Protein AF-X0YAE3-F1 (afdb_monomer)

Organism: NCBI:txid412755

Solvent-accessible surface area (backbone atoms only — not comparable to full-atom values): 11358 Å² total; per-residue (Å²): 112,99,56,49,50,100,84,68,51,76,65,77,86,39,75,68,47,53,52,53,50,50,53,49,52,48,54,51,47,37,61,76,70,65,33,82,71,69,45,52,59,54,51,51,56,47,54,54,51,52,54,47,32,75,74,54,49,74,66,96,46,90,68,43,42,71,32,30,38,53,60,41,24,60,75,70,74,44,61,56,67,59,32,54,48,42,36,45,73,72,68,45,68,73,95,52,66,68,45,23,39,41,58,38,10,60,73,60,75,46,46,42,48,59,55,49,63,52,34,56,66,61,66,76,65,90,57,96,63,77,75,88,64,76,81,77,66,82,68,48,37,77,32,27,42,39,56,52,19,54,76,69,73,42,57,50,72,55,48,40,54,47,38,46,73,75,73,38,89,65,54,58,80,40,34,31,33,62,56,13,59,78,65,80,46,48,38,65,58,56,51,55,56,68,74,112

Radius of gyration: 25.83 Å; Cα contacts (8 Å, |Δi|>4): 179; chains: 1; bounding box: 61×49×66 Å

pLDDT: mean 73.49, std 13.47, range [31.64, 92.62]

Sequence (196 aa):
SYLKNAARKVRVFTPDFNVALLVTLLFAGLTLFELPPIFWVLDASESIKDRAAHTYGEPPYGHAEESPLDVFTKRMGLDLEASLEVLREAGLAVEGRRETLRAIANRNRLTPQQVYETMEPGLRGDSSEEPIGSPVPTKLGRKTLAEVSALLGLKTGRAVAILRRHGISADPDDRLKDLAENNSKTPVELYELLQD

Foldseek 3Di:
DVQQDPVRDGDCDDPVNVVVVVVVVVVVVCVVVVHPPVVVVVVVVVVVVVVCCVVQNDQLDPPQQAFFQLVNCVVVVHDQVLLVVLCVVVVFDDPDRRDGLNNSQVRRVHHSVVSVVSSVVSVPPDDPDDPPDDSQDPPQQADFCLRLCVVVVHDSVLLCVLCVVVVQHHDRGDGLNVSQVVVVHHSSVSSVSSVD

Secondary structure (DSSP, 8-state):
-TTB-TT--B-S--HHHHHHHHHHHHHHHHHHTT-TTHHHHHHHHHHHHHHHHHHH---SSTTGGGSBHHHHHHHHT--HHHHHHHHHHTT-----TTSBHHHHHHHHT--HHHHHHHHGGGGGSS-----SSPPPPTTGGGSBHHHHHHHTT--HHHHHHHHHHTT----TT-BHHHHHHHTT--HHHHHHHTT-

Mean predicted aligned error: 17.05 Å

Structure (mmCIF, N/CA/C/O backbone):
data_AF-X0YAE3-F1
#
_entry.id   AF-X0YAE3-F1
#
loop_
_atom_site.group_PDB
_atom_site.id
_atom_site.type_symbol
_atom_site.label_atom_id
_atom_site.label_alt_id
_atom_site.label_comp_id
_atom_site.label_asym_id
_atom_site.label_entity_id
_atom_site.label_seq_id
_atom_site.pdbx_PDB_ins_code
_atom_site.Cartn_x
_atom_site.Cartn_y
_atom_site.Cartn_z
_atom_site.occupancy
_atom_site.B_iso_or_equiv
_atom_site.auth_seq_id
_atom_site.auth_comp_id
_atom_site.auth_asym_id
_atom_site.auth_atom_id
_atom_site.pdbx_PDB_model_num
ATOM 1 N N . SER A 1 1 ? 37.924 -13.763 -27.948 1.00 47.81 1 SER A N 1
ATOM 2 C CA . SER A 1 1 ? 37.534 -12.390 -27.561 1.00 47.81 1 SER A CA 1
ATOM 3 C C . SER A 1 1 ? 36.458 -11.939 -28.528 1.00 47.81 1 SER A C 1
ATOM 5 O O . SER A 1 1 ? 36.758 -11.777 -29.702 1.00 47.81 1 SER A O 1
ATOM 7 N N . TYR A 1 2 ? 35.214 -11.836 -28.054 1.00 53.84 2 TYR A N 1
ATOM 8 C CA . TYR A 1 2 ? 33.991 -11.695 -28.867 1.00 53.84 2 TYR A CA 1
ATOM 9 C C . TYR A 1 2 ? 33.932 -10.397 -29.710 1.00 53.84 2 TYR A C 1
ATOM 11 O O . TYR A 1 2 ? 33.110 -10.276 -30.603 1.00 53.84 2 TYR A O 1
ATOM 19 N N . LEU A 1 3 ? 34.843 -9.443 -29.464 1.00 62.53 3 LEU A N 1
ATOM 20 C CA . LEU A 1 3 ? 34.902 -8.132 -30.130 1.00 62.53 3 LEU A CA 1
ATOM 21 C C . LEU A 1 3 ? 36.116 -7.941 -31.058 1.00 62.53 3 LEU A C 1
ATOM 23 O O . LEU A 1 3 ? 36.329 -6.845 -31.579 1.00 62.53 3 LEU A O 1
ATOM 27 N N . LYS A 1 4 ? 36.960 -8.966 -31.238 1.00 50.88 4 LYS A N 1
ATOM 28 C CA . LYS A 1 4 ? 38.193 -8.856 -32.035 1.00 50.88 4 LYS A CA 1
ATOM 29 C C . LYS A 1 4 ? 38.124 -9.751 -33.264 1.00 50.88 4 LYS A C 1
ATOM 31 O O . LYS A 1 4 ? 38.138 -10.971 -33.146 1.00 50.88 4 LYS A O 1
ATOM 36 N N . ASN A 1 5 ? 38.153 -9.131 -34.442 1.00 62.34 5 ASN A N 1
ATOM 37 C CA . ASN A 1 5 ? 38.419 -9.839 -35.695 1.00 62.34 5 ASN A CA 1
ATOM 38 C C . ASN A 1 5 ? 39.867 -10.357 -35.737 1.00 62.34 5 ASN A C 1
ATOM 40 O O . ASN A 1 5 ? 40.719 -9.895 -34.975 1.00 62.34 5 ASN A O 1
ATOM 44 N N . ALA A 1 6 ? 40.169 -11.255 -36.683 1.00 58.72 6 ALA A N 1
ATOM 45 C CA . ALA A 1 6 ? 41.503 -11.842 -36.888 1.00 58.72 6 ALA A CA 1
ATOM 46 C C . ALA A 1 6 ? 42.642 -10.798 -37.009 1.00 58.72 6 ALA A C 1
ATOM 48 O O . ALA A 1 6 ? 43.783 -11.081 -36.665 1.00 58.72 6 ALA A O 1
ATOM 49 N N . ALA A 1 7 ? 42.319 -9.558 -37.398 1.00 61.94 7 ALA A N 1
ATOM 50 C CA . ALA A 1 7 ? 43.237 -8.416 -37.468 1.00 61.94 7 ALA A CA 1
ATOM 51 C C . ALA A 1 7 ? 43.312 -7.547 -36.183 1.00 61.94 7 ALA A C 1
ATOM 53 O O . ALA A 1 7 ? 43.818 -6.429 -36.232 1.00 61.94 7 ALA A O 1
ATOM 54 N N . ARG A 1 8 ? 42.773 -8.003 -35.038 1.00 57.25 8 ARG A N 1
ATOM 55 C CA . ARG A 1 8 ? 42.756 -7.313 -33.721 1.00 57.25 8 ARG A CA 1
ATOM 56 C C . ARG A 1 8 ? 42.126 -5.906 -33.679 1.00 57.25 8 ARG A C 1
ATOM 58 O O . ARG A 1 8 ? 42.276 -5.214 -32.675 1.00 57.25 8 ARG A O 1
ATOM 65 N N . LYS A 1 9 ? 41.370 -5.495 -34.701 1.00 59.84 9 LYS A N 1
ATOM 66 C CA . LYS A 1 9 ? 40.595 -4.241 -34.693 1.00 59.84 9 LYS A CA 1
ATOM 67 C C . LYS A 1 9 ? 39.240 -4.446 -34.007 1.00 59.84 9 LYS A C 1
ATOM 69 O O . LYS A 1 9 ? 38.554 -5.428 -34.296 1.00 59.84 9 LYS A O 1
ATOM 74 N N . VAL A 1 10 ? 38.872 -3.524 -33.117 1.00 58.16 10 VAL A N 1
ATOM 75 C CA . VAL A 1 10 ? 37.549 -3.478 -32.473 1.00 58.16 10 VAL A CA 1
ATOM 76 C C . VAL A 1 10 ? 36.551 -2.961 -33.504 1.00 58.16 10 VAL A C 1
ATOM 78 O O . VAL A 1 10 ? 36.698 -1.848 -34.005 1.00 58.16 10 VAL A O 1
ATOM 81 N 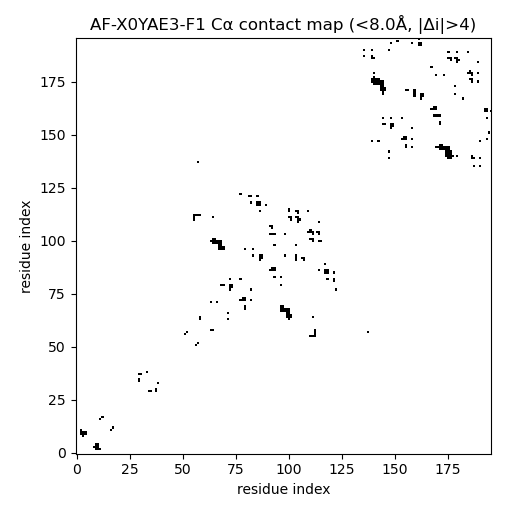N . ARG A 1 11 ? 35.564 -3.779 -33.871 1.00 59.56 11 ARG A N 1
ATOM 82 C CA . ARG A 1 11 ? 34.504 -3.386 -34.804 1.00 59.56 11 ARG A CA 1
ATOM 83 C C . ARG A 1 11 ? 33.285 -3.016 -33.964 1.00 59.56 11 ARG A C 1
ATOM 85 O O . ARG A 1 11 ? 32.585 -3.899 -33.494 1.00 59.56 11 ARG A O 1
ATOM 92 N N . VAL A 1 12 ? 33.101 -1.722 -33.707 1.00 61.09 12 VAL A N 1
ATOM 93 C CA . VAL A 1 12 ? 32.013 -1.226 -32.843 1.00 61.09 12 VAL A CA 1
ATOM 94 C C . VAL A 1 12 ? 30.663 -1.317 -33.560 1.00 61.09 12 VAL A C 1
ATOM 96 O O . VAL A 1 12 ? 29.683 -1.722 -32.963 1.00 61.09 12 VAL A O 1
ATOM 99 N N . PHE A 1 13 ? 30.624 -1.048 -34.867 1.00 65.75 13 PHE A N 1
ATOM 100 C CA . PHE A 1 13 ? 29.404 -1.120 -35.677 1.00 65.75 13 PHE A CA 1
ATOM 101 C C . PHE A 1 13 ? 29.313 -2.453 -36.430 1.00 65.75 13 PHE A C 1
ATOM 103 O O . PHE A 1 13 ? 29.549 -2.520 -37.639 1.00 65.75 13 PHE A O 1
ATOM 110 N N . THR A 1 14 ? 29.039 -3.541 -35.713 1.00 80.06 14 THR A N 1
ATOM 111 C CA . THR A 1 14 ? 28.587 -4.797 -36.332 1.00 80.06 14 THR A CA 1
ATOM 112 C C . THR A 1 14 ? 27.064 -4.779 -36.508 1.00 80.06 14 THR A C 1
ATOM 114 O O . THR A 1 14 ? 26.379 -4.062 -35.775 1.00 80.06 14 THR A O 1
ATOM 117 N N . PRO A 1 15 ? 26.503 -5.556 -37.455 1.00 80.56 15 PRO A N 1
ATOM 118 C CA . PRO A 1 15 ? 25.052 -5.709 -37.582 1.00 80.56 15 PRO A CA 1
ATOM 119 C C . PRO A 1 15 ? 24.400 -6.101 -36.249 1.00 80.56 15 PRO A C 1
ATOM 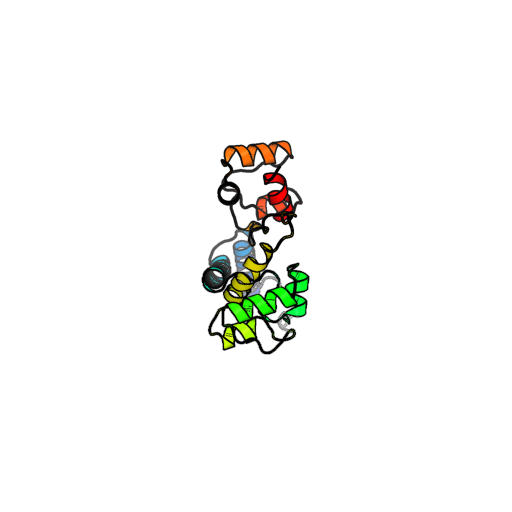121 O O . PRO A 1 15 ? 23.413 -5.492 -35.851 1.00 80.56 15 PRO A O 1
ATOM 124 N N . ASP A 1 16 ? 25.030 -7.017 -35.511 1.00 85.06 16 ASP A N 1
ATOM 125 C CA . ASP A 1 16 ? 24.560 -7.471 -34.198 1.00 85.06 16 ASP A CA 1
ATOM 126 C C . ASP A 1 16 ? 24.554 -6.347 -33.150 1.00 85.06 16 ASP A C 1
ATOM 128 O O . ASP A 1 16 ? 23.604 -6.230 -32.379 1.00 85.06 16 ASP A O 1
ATOM 132 N N . PHE A 1 17 ? 25.579 -5.483 -33.138 1.00 85.69 17 PHE A N 1
ATOM 133 C CA . PHE A 1 17 ? 25.628 -4.323 -32.242 1.00 85.69 17 PHE A CA 1
ATOM 134 C C . PHE A 1 17 ? 24.514 -3.326 -32.557 1.00 85.69 17 PHE A C 1
ATOM 136 O O . PHE A 1 17 ? 23.851 -2.843 -31.645 1.00 85.69 17 PHE A O 1
ATOM 143 N N . ASN A 1 18 ? 24.275 -3.047 -33.840 1.00 86.62 18 ASN A N 1
ATOM 144 C CA . ASN A 1 18 ? 23.210 -2.136 -34.249 1.00 86.62 18 ASN A CA 1
ATOM 145 C C . ASN A 1 18 ? 21.830 -2.686 -33.873 1.00 86.62 18 ASN A C 1
ATOM 147 O O . ASN A 1 18 ? 21.002 -1.927 -33.381 1.00 86.62 18 ASN A O 1
ATOM 151 N N . VAL A 1 19 ? 21.594 -3.991 -34.044 1.00 90.62 19 VAL A N 1
ATOM 152 C CA . VAL A 1 19 ? 20.344 -4.637 -33.612 1.00 90.62 19 VAL A CA 1
ATOM 153 C C . VAL A 1 19 ? 20.189 -4.549 -32.095 1.00 90.62 19 VAL A C 1
ATOM 155 O O . VAL A 1 19 ? 19.142 -4.117 -31.620 1.00 90.62 19 VAL A O 1
ATOM 158 N N . ALA A 1 20 ? 21.229 -4.885 -31.327 1.00 88.88 20 ALA A N 1
ATOM 159 C CA . ALA A 1 20 ? 21.191 -4.792 -29.868 1.00 88.88 20 ALA A CA 1
ATOM 160 C C . ALA A 1 20 ? 20.940 -3.351 -29.383 1.00 88.88 20 ALA A C 1
ATOM 162 O O . ALA A 1 20 ? 20.127 -3.130 -28.485 1.00 88.88 20 ALA A O 1
ATOM 163 N N . LEU A 1 21 ? 21.589 -2.362 -30.004 1.00 89.50 21 LEU A N 1
ATOM 164 C CA . LEU A 1 21 ? 21.401 -0.943 -29.705 1.00 89.50 21 LEU A CA 1
ATOM 165 C C . LEU A 1 21 ? 19.967 -0.488 -30.003 1.00 89.50 21 LEU A C 1
ATOM 167 O O . LEU A 1 21 ? 19.361 0.191 -29.181 1.00 89.50 21 LEU A O 1
ATOM 171 N N . LEU A 1 22 ? 19.407 -0.892 -31.145 1.00 92.62 22 LEU A N 1
ATOM 172 C CA . LEU A 1 22 ? 18.049 -0.529 -31.550 1.00 92.62 22 LEU A CA 1
ATOM 173 C C . LEU A 1 22 ? 17.008 -1.148 -30.610 1.00 92.62 22 LEU A C 1
ATOM 175 O O . LEU A 1 22 ? 16.106 -0.451 -30.158 1.00 92.62 22 LEU A O 1
ATOM 179 N N . VAL A 1 23 ? 17.179 -2.419 -30.235 1.00 92.62 23 VAL A N 1
ATOM 180 C CA . VAL A 1 23 ? 16.337 -3.077 -29.223 1.00 92.62 23 VAL A CA 1
ATOM 181 C C . VAL A 1 23 ? 16.440 -2.349 -27.881 1.00 92.62 23 VAL A C 1
ATOM 183 O O . VAL A 1 23 ? 15.425 -2.074 -27.252 1.00 92.62 23 VAL A O 1
ATOM 186 N N . THR A 1 24 ? 17.646 -1.968 -27.462 1.00 91.19 24 THR A N 1
ATOM 187 C CA . THR A 1 24 ? 17.854 -1.260 -26.189 1.00 91.19 24 THR A CA 1
ATOM 188 C C . THR A 1 24 ? 17.148 0.096 -26.185 1.00 91.19 24 THR A C 1
ATOM 190 O O . THR A 1 24 ? 16.433 0.415 -25.238 1.00 91.19 24 THR A O 1
ATOM 193 N N . LEU A 1 25 ? 17.295 0.875 -27.259 1.00 92.50 25 LEU A N 1
ATOM 194 C CA . LEU A 1 25 ? 16.621 2.164 -27.418 1.00 92.50 25 LEU A CA 1
ATOM 195 C C . LEU A 1 25 ? 15.101 2.016 -27.517 1.00 92.50 25 LEU A C 1
ATOM 197 O O . LEU A 1 25 ? 14.381 2.849 -26.974 1.00 92.50 25 LEU A O 1
ATOM 201 N N . LEU A 1 26 ? 14.611 0.951 -28.155 1.00 90.81 26 LEU A N 1
ATOM 202 C CA . LEU A 1 26 ? 13.187 0.645 -28.221 1.00 90.81 26 LEU A CA 1
ATOM 203 C C . LEU A 1 26 ? 12.613 0.404 -26.820 1.00 90.81 26 LEU A C 1
ATOM 205 O O . LEU A 1 26 ? 11.647 1.058 -26.448 1.00 90.81 26 LEU A O 1
ATOM 209 N N . PHE A 1 27 ? 13.216 -0.481 -26.022 1.00 88.12 27 PHE A N 1
ATOM 210 C CA . PHE A 1 27 ? 12.757 -0.743 -24.652 1.00 88.12 27 PHE A CA 1
ATOM 211 C C . PHE A 1 27 ? 12.905 0.481 -23.743 1.00 88.12 27 PHE A C 1
ATOM 213 O O . PHE A 1 27 ? 12.003 0.759 -22.953 1.00 88.12 27 PHE A O 1
ATOM 220 N N . ALA A 1 28 ? 13.996 1.240 -23.876 1.00 86.56 28 ALA A N 1
ATOM 221 C CA . ALA A 1 28 ? 14.180 2.488 -23.141 1.00 86.56 28 ALA A CA 1
ATOM 222 C C . ALA A 1 28 ? 13.086 3.509 -23.491 1.00 86.56 28 ALA A C 1
ATOM 224 O O . ALA A 1 28 ? 12.491 4.098 -22.593 1.00 86.56 28 ALA A O 1
ATOM 225 N N . GLY A 1 29 ? 12.764 3.663 -24.779 1.00 87.00 29 GLY A N 1
ATOM 226 C CA . GLY A 1 29 ? 11.688 4.535 -25.244 1.00 87.00 29 GLY A CA 1
ATOM 227 C C . GLY A 1 29 ? 10.312 4.075 -24.762 1.00 87.00 29 GLY A C 1
ATOM 228 O O . GLY A 1 29 ? 9.579 4.866 -24.182 1.00 87.00 29 GLY A O 1
ATOM 229 N N . LEU A 1 30 ? 9.977 2.792 -24.929 1.00 84.38 30 LEU A N 1
ATOM 230 C CA . LEU A 1 30 ? 8.711 2.220 -24.451 1.00 84.38 30 LEU A CA 1
ATOM 231 C C . LEU A 1 30 ? 8.526 2.405 -22.938 1.00 84.38 30 LEU A C 1
ATOM 233 O O . LEU A 1 30 ? 7.410 2.644 -22.488 1.00 84.38 30 LEU A O 1
ATOM 237 N N . THR A 1 31 ? 9.615 2.323 -22.167 1.00 84.12 31 THR A N 1
ATOM 238 C CA . THR A 1 31 ? 9.595 2.558 -20.715 1.00 84.12 31 THR A CA 1
ATOM 239 C C . THR A 1 31 ? 9.379 4.035 -20.392 1.00 84.12 31 THR A C 1
ATOM 241 O O . THR A 1 31 ? 8.579 4.350 -19.521 1.00 84.12 31 THR A O 1
ATOM 244 N N . LEU A 1 32 ? 10.074 4.937 -21.094 1.00 83.81 32 LEU A N 1
ATOM 245 C CA . LEU A 1 32 ? 10.010 6.380 -20.843 1.00 83.81 32 LEU A CA 1
ATOM 246 C C . LEU A 1 32 ? 8.653 6.991 -21.225 1.00 83.81 32 LEU A C 1
ATOM 248 O O . LEU A 1 32 ? 8.196 7.912 -20.562 1.00 83.81 32 LEU A O 1
ATOM 252 N N . PHE A 1 33 ? 8.026 6.495 -22.295 1.00 83.12 33 PHE A N 1
ATOM 253 C CA . PHE A 1 33 ? 6.747 7.005 -22.816 1.00 83.12 33 PHE A CA 1
ATOM 254 C C . PHE A 1 33 ? 5.519 6.257 -22.306 1.00 83.12 33 PHE A C 1
ATOM 256 O O . PHE A 1 33 ? 4.418 6.431 -22.818 1.00 83.12 33 PHE A O 1
ATOM 263 N N . GLU A 1 34 ? 5.719 5.392 -21.329 1.00 77.31 34 GLU A N 1
ATOM 264 C CA . GLU A 1 34 ? 4.662 4.616 -20.716 1.00 77.31 34 GLU A CA 1
ATOM 265 C C . GLU A 1 34 ? 3.820 3.734 -21.659 1.00 77.31 34 GLU A C 1
ATOM 267 O O . GLU A 1 34 ? 2.622 3.522 -21.471 1.00 77.31 34 GLU A O 1
ATOM 272 N N . LEU A 1 35 ? 4.443 3.197 -22.714 1.00 76.31 35 LEU A N 1
ATOM 273 C CA . LEU A 1 35 ? 3.728 2.505 -23.787 1.00 76.31 35 LEU A CA 1
ATOM 274 C C . LEU A 1 35 ? 3.563 0.995 -23.510 1.00 76.31 35 LEU A C 1
ATOM 276 O O . LEU A 1 35 ? 4.459 0.340 -22.959 1.00 76.31 35 LEU A O 1
ATOM 280 N N . PRO A 1 36 ? 2.442 0.380 -23.937 1.00 73.94 36 PRO A N 1
ATOM 281 C CA . PRO A 1 36 ? 2.295 -1.074 -23.906 1.00 73.94 36 PRO A CA 1
ATOM 282 C C . PRO A 1 36 ? 3.361 -1.740 -24.799 1.00 73.94 36 PRO A C 1
ATOM 284 O O . PRO A 1 36 ? 3.696 -1.197 -25.854 1.00 73.94 36 PRO A O 1
ATOM 287 N N . PRO A 1 37 ? 3.922 -2.907 -24.415 1.00 66.00 37 PRO A N 1
ATOM 288 C CA . PRO A 1 37 ? 3.435 -3.857 -23.405 1.00 66.00 37 PRO A CA 1
ATOM 289 C C . PRO A 1 37 ? 4.018 -3.697 -21.985 1.00 66.00 37 PRO A C 1
ATOM 291 O O . PRO A 1 37 ? 3.625 -4.454 -21.099 1.00 66.00 37 PRO A O 1
ATOM 294 N N . ILE A 1 38 ? 4.944 -2.759 -21.738 1.00 75.50 38 ILE A N 1
ATOM 295 C CA . ILE A 1 38 ? 5.643 -2.646 -20.436 1.00 75.50 38 ILE A CA 1
ATOM 296 C C . ILE A 1 38 ? 4.656 -2.323 -19.303 1.00 75.50 38 ILE A C 1
ATOM 298 O O . ILE A 1 38 ? 4.717 -2.918 -18.227 1.00 75.50 38 ILE A O 1
ATOM 302 N N . PHE A 1 39 ? 3.685 -1.454 -19.581 1.00 71.38 39 PHE A N 1
ATOM 303 C CA . PHE A 1 39 ? 2.704 -0.992 -18.597 1.00 71.38 39 PHE A CA 1
ATOM 304 C C . PHE A 1 39 ? 1.631 -2.029 -18.282 1.00 71.38 39 PHE A C 1
ATOM 306 O O . PHE A 1 39 ? 1.117 -2.049 -17.171 1.00 71.38 39 PHE A O 1
ATOM 313 N N . TRP A 1 40 ? 1.356 -2.966 -19.193 1.00 81.50 40 TRP A N 1
ATOM 314 C CA . TRP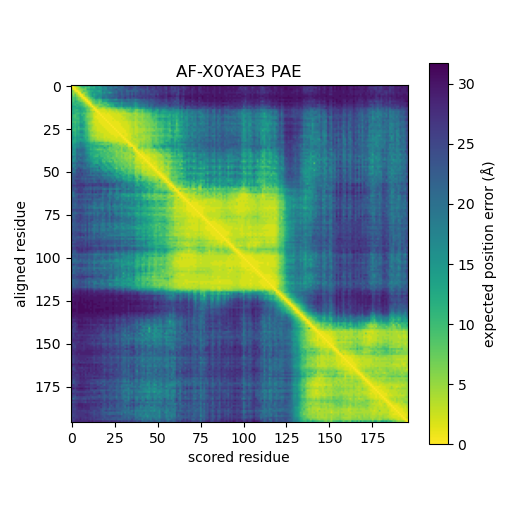 A 1 40 ? 0.364 -4.017 -18.956 1.00 81.50 40 TRP A CA 1
ATOM 315 C C . TRP A 1 40 ? 0.740 -4.943 -17.804 1.00 81.50 40 TRP A C 1
ATOM 317 O O . TRP A 1 40 ? -0.134 -5.369 -17.060 1.00 81.50 40 TRP A O 1
ATOM 327 N N . VAL A 1 41 ? 2.026 -5.256 -17.631 1.00 79.31 41 VAL A N 1
ATOM 328 C CA . VAL A 1 41 ? 2.476 -6.119 -16.526 1.00 79.31 41 VAL A CA 1
ATOM 329 C C . VAL A 1 41 ? 2.332 -5.402 -15.183 1.00 79.31 41 VAL A C 1
ATOM 331 O O . VAL A 1 41 ? 1.939 -6.020 -14.189 1.00 79.31 41 VAL A O 1
ATOM 334 N N . LEU A 1 42 ? 2.629 -4.101 -15.156 1.00 74.75 42 LEU A N 1
ATOM 335 C CA . LEU A 1 42 ? 2.480 -3.264 -13.967 1.00 74.75 42 LEU A CA 1
ATOM 336 C C . LEU A 1 42 ? 1.002 -3.105 -13.595 1.00 74.75 42 LEU A C 1
ATOM 338 O O . LEU A 1 42 ? 0.635 -3.412 -12.463 1.00 74.75 42 LEU A O 1
ATOM 342 N N . ASP A 1 43 ? 0.157 -2.754 -14.564 1.00 76.88 43 ASP A N 1
ATOM 343 C CA . ASP A 1 43 ? -1.286 -2.559 -14.387 1.00 76.88 43 ASP A CA 1
ATOM 344 C C . ASP A 1 43 ? -2.007 -3.873 -14.022 1.00 76.88 43 ASP A C 1
ATOM 346 O O . ASP A 1 43 ? -2.824 -3.936 -13.102 1.00 76.88 43 ASP A O 1
ATOM 350 N N . ALA A 1 44 ? -1.620 -4.997 -14.637 1.00 77.19 44 ALA A N 1
ATOM 351 C CA . ALA A 1 44 ? -2.107 -6.319 -14.241 1.00 77.19 44 ALA A CA 1
ATOM 352 C C . ALA A 1 44 ? -1.711 -6.668 -12.795 1.00 77.19 44 ALA A C 1
ATOM 354 O O . ALA A 1 44 ? -2.539 -7.147 -12.021 1.00 77.19 44 ALA A O 1
ATOM 355 N N . SER A 1 45 ? -0.465 -6.399 -12.398 1.00 73.62 45 SER A N 1
ATOM 356 C CA . SER A 1 45 ? -0.011 -6.637 -11.021 1.00 73.62 45 SER A CA 1
ATOM 357 C C . SER A 1 45 ? -0.744 -5.749 -10.014 1.00 73.62 45 SER A C 1
ATOM 359 O O . SER A 1 45 ? -1.018 -6.172 -8.890 1.00 73.62 45 SER A O 1
ATOM 361 N N . GLU A 1 46 ? -1.051 -4.516 -10.402 1.00 70.12 46 GLU A N 1
ATOM 362 C CA . GLU A 1 46 ? -1.773 -3.547 -9.585 1.00 70.12 46 GLU A CA 1
ATOM 363 C C . GLU A 1 46 ? -3.247 -3.933 -9.427 1.00 70.12 46 GLU A C 1
ATOM 365 O O . GLU A 1 46 ? -3.729 -4.026 -8.299 1.00 70.12 46 GLU A O 1
ATOM 370 N N . SER A 1 47 ? -3.921 -4.308 -10.515 1.00 72.50 47 SER A N 1
ATOM 371 C CA . SER A 1 47 ? -5.317 -4.760 -10.487 1.00 72.50 47 SER A CA 1
ATOM 372 C C . SER A 1 47 ? -5.528 -6.027 -9.647 1.00 72.50 47 SER A C 1
ATOM 374 O O . SER A 1 47 ? -6.545 -6.156 -8.961 1.00 72.50 47 SER A O 1
ATOM 376 N N . ILE A 1 48 ? -4.560 -6.953 -9.628 1.00 73.31 48 ILE A N 1
ATOM 377 C CA . ILE A 1 48 ? -4.592 -8.129 -8.744 1.00 73.31 48 ILE A CA 1
ATOM 378 C C . ILE A 1 48 ? -4.502 -7.699 -7.273 1.00 73.31 48 ILE A C 1
ATOM 380 O O . ILE A 1 48 ? -5.265 -8.191 -6.439 1.00 73.31 48 ILE A O 1
ATOM 384 N N . LYS A 1 49 ? -3.607 -6.757 -6.951 1.00 65.94 49 LYS A N 1
ATOM 385 C CA . LYS A 1 49 ? -3.454 -6.219 -5.588 1.00 65.94 49 LYS A CA 1
ATOM 386 C C . LYS A 1 49 ? -4.697 -5.454 -5.133 1.00 65.94 49 LYS A C 1
ATOM 388 O O . LYS A 1 49 ? -5.085 -5.572 -3.975 1.00 65.94 49 LYS A O 1
ATOM 393 N N . ASP A 1 50 ? -5.343 -4.715 -6.029 1.00 63.06 50 ASP A N 1
ATOM 394 C CA . ASP A 1 50 ? -6.561 -3.965 -5.713 1.00 63.06 50 ASP A CA 1
ATOM 395 C C . ASP A 1 50 ? -7.759 -4.884 -5.461 1.00 63.06 50 ASP A C 1
ATOM 397 O O . ASP A 1 50 ? -8.511 -4.670 -4.512 1.00 63.06 50 ASP A O 1
ATOM 401 N N . ARG A 1 51 ? -7.893 -5.976 -6.223 1.00 63.97 51 ARG A N 1
ATOM 402 C CA . ARG A 1 51 ? -8.916 -7.001 -5.954 1.00 63.97 51 ARG A CA 1
ATOM 403 C C . ARG A 1 51 ? -8.696 -7.718 -4.624 1.00 63.97 51 ARG A C 1
ATOM 405 O O . ARG A 1 51 ? -9.663 -8.002 -3.915 1.00 63.97 51 ARG A O 1
ATOM 412 N N . ALA A 1 52 ? -7.440 -8.001 -4.279 1.00 59.59 52 ALA A N 1
ATOM 413 C CA . ALA A 1 52 ? -7.097 -8.587 -2.988 1.00 59.59 52 ALA A CA 1
ATOM 414 C C . ALA A 1 52 ? -7.438 -7.628 -1.836 1.00 59.59 52 ALA A C 1
ATOM 416 O O . ALA A 1 52 ? -8.091 -8.043 -0.884 1.00 59.59 52 ALA A O 1
ATOM 417 N N . ALA A 1 53 ? -7.102 -6.343 -1.963 1.00 60.16 53 ALA A N 1
ATOM 418 C CA . ALA A 1 53 ? -7.463 -5.316 -0.984 1.00 60.16 53 ALA A CA 1
ATOM 419 C C . ALA A 1 53 ? -8.985 -5.180 -0.798 1.00 60.16 53 ALA A C 1
ATOM 421 O O . ALA A 1 53 ? -9.459 -5.074 0.326 1.00 60.16 53 ALA A O 1
ATOM 422 N N . HIS A 1 54 ? -9.766 -5.259 -1.879 1.00 59.38 54 HIS A N 1
ATOM 423 C CA . HIS A 1 54 ? -11.228 -5.169 -1.800 1.00 59.38 54 HIS A CA 1
ATOM 424 C C . HIS A 1 54 ? -11.880 -6.393 -1.123 1.00 59.38 54 HIS A C 1
ATOM 426 O O . HIS A 1 54 ? -12.997 -6.299 -0.619 1.00 59.38 54 HIS A O 1
ATOM 432 N N . THR A 1 55 ? -11.214 -7.551 -1.131 1.00 56.91 55 THR A N 1
ATOM 433 C CA . THR A 1 55 ? -11.754 -8.803 -0.566 1.00 56.91 55 THR A CA 1
ATOM 434 C C . THR A 1 55 ? -11.253 -9.067 0.855 1.00 56.91 55 THR A C 1
ATOM 436 O O . THR A 1 55 ? -11.986 -9.617 1.672 1.00 56.91 55 THR A O 1
ATOM 439 N N . TYR A 1 56 ? -10.003 -8.703 1.145 1.00 57.94 56 TYR A N 1
ATOM 440 C CA . TYR A 1 56 ? -9.307 -9.055 2.387 1.00 57.94 56 TYR A CA 1
ATOM 441 C C . TYR A 1 56 ? -8.984 -7.851 3.281 1.00 57.94 56 TYR A C 1
ATOM 443 O O . TYR A 1 56 ? -8.471 -8.053 4.384 1.00 57.94 56 TYR A O 1
ATOM 451 N N . GLY A 1 57 ? -9.277 -6.636 2.815 1.00 58.72 57 GLY A N 1
ATOM 452 C CA . GLY A 1 57 ? -8.901 -5.400 3.487 1.00 58.72 57 GLY A CA 1
ATOM 453 C C . GLY A 1 57 ? -7.459 -5.001 3.240 1.00 58.72 57 GLY A C 1
ATOM 454 O O . GLY A 1 57 ? -6.628 -5.794 2.791 1.00 58.72 57 GLY A O 1
ATOM 455 N N . GLU A 1 58 ? -7.153 -3.749 3.560 1.00 60.56 58 GLU A N 1
ATOM 456 C CA . GLU A 1 58 ? -5.779 -3.258 3.597 1.00 60.56 58 GLU A CA 1
ATOM 457 C C . GLU A 1 58 ? -5.282 -3.280 5.045 1.00 60.56 58 GLU A C 1
ATOM 459 O O . GLU A 1 58 ? -5.961 -2.755 5.930 1.00 60.56 58 GLU A O 1
ATOM 464 N N . PRO A 1 59 ? -4.128 -3.908 5.330 1.00 62.31 59 PRO A N 1
ATOM 465 C CA . PRO A 1 59 ? -3.604 -3.933 6.684 1.00 62.31 59 PRO A CA 1
ATOM 466 C C . PRO A 1 59 ? -3.163 -2.515 7.096 1.00 62.31 59 PRO A C 1
ATOM 468 O O . PRO A 1 59 ? -2.572 -1.803 6.280 1.00 62.31 59 PRO A O 1
ATOM 471 N N . PRO A 1 60 ? -3.380 -2.106 8.362 1.00 61.88 60 PRO A N 1
ATOM 472 C CA . PRO A 1 60 ? -3.068 -0.751 8.838 1.00 61.88 60 PRO A CA 1
ATOM 473 C C . PRO A 1 60 ? -1.572 -0.411 8.763 1.00 61.88 60 PRO A C 1
ATOM 475 O O . PRO A 1 60 ? -1.183 0.752 8.707 1.00 61.88 60 PRO A O 1
ATOM 478 N N . TYR A 1 61 ? -0.715 -1.431 8.751 1.00 67.50 61 TYR A N 1
ATOM 479 C CA . TYR A 1 61 ? 0.713 -1.330 8.479 1.00 67.50 61 TYR A CA 1
ATOM 480 C C . TYR A 1 61 ? 1.214 -2.658 7.889 1.00 67.50 61 TYR A C 1
ATOM 482 O O . TYR A 1 61 ? 0.521 -3.674 7.938 1.00 67.50 61 TYR A O 1
ATOM 490 N N . GLY A 1 62 ? 2.420 -2.671 7.314 1.00 70.00 62 GLY A N 1
ATOM 491 C CA . GLY A 1 62 ? 2.969 -3.866 6.661 1.00 70.00 62 GLY A CA 1
ATOM 492 C C . GLY A 1 62 ? 2.943 -5.107 7.562 1.00 70.00 62 GLY A C 1
ATOM 493 O O . GLY A 1 62 ? 3.443 -5.059 8.687 1.00 70.00 62 GLY A O 1
ATOM 494 N N . HIS A 1 63 ? 2.365 -6.202 7.053 1.00 69.31 63 HIS A N 1
ATOM 495 C CA . HIS A 1 63 ? 2.217 -7.487 7.751 1.00 69.31 63 HIS A CA 1
ATOM 496 C C . HIS A 1 63 ? 1.575 -7.370 9.148 1.00 69.31 63 HIS A C 1
ATOM 498 O O . HIS A 1 63 ? 1.946 -8.092 10.079 1.00 69.31 63 HIS A O 1
ATOM 504 N N . ALA A 1 64 ? 0.627 -6.443 9.330 1.00 76.12 64 ALA A N 1
ATOM 505 C CA . ALA A 1 64 ? -0.056 -6.238 10.608 1.00 76.12 64 ALA A CA 1
ATOM 506 C C . ALA A 1 64 ? -0.703 -7.519 11.156 1.00 76.12 64 ALA A C 1
ATOM 508 O O . ALA A 1 64 ? -0.694 -7.748 12.362 1.00 76.12 64 ALA A O 1
ATOM 509 N N . GLU A 1 65 ? -1.176 -8.400 10.281 1.00 74.75 65 GLU A N 1
ATOM 510 C CA . GLU A 1 65 ? -1.772 -9.683 10.634 1.00 74.75 65 GLU A CA 1
ATOM 511 C C . GLU A 1 65 ? -0.783 -10.686 11.253 1.00 74.75 65 GLU A C 1
ATOM 513 O O . GLU A 1 65 ? -1.201 -11.623 11.935 1.00 74.75 65 GLU A O 1
ATOM 518 N N . GLU A 1 66 ? 0.520 -10.503 11.026 1.00 84.12 66 GLU A N 1
ATOM 519 C CA . GLU A 1 66 ? 1.595 -11.312 11.619 1.00 84.12 66 GLU A CA 1
ATOM 520 C C . GLU A 1 66 ? 2.065 -10.765 12.964 1.00 84.12 66 GLU A C 1
ATOM 522 O O . GLU A 1 66 ? 2.799 -11.438 13.689 1.00 84.12 66 GLU A O 1
ATOM 527 N N . SER A 1 67 ? 1.647 -9.549 13.314 1.00 80.56 67 SER A N 1
ATOM 528 C CA . SER A 1 67 ? 1.994 -8.968 14.601 1.00 80.56 67 SER A CA 1
ATOM 529 C C . SER A 1 67 ? 1.218 -9.662 15.725 1.00 80.56 67 SER A C 1
ATOM 531 O O . SER A 1 67 ? 0.023 -9.936 15.570 1.00 80.56 67 SER A O 1
ATOM 533 N N . PRO A 1 68 ? 1.871 -9.929 16.868 1.00 86.31 68 PRO A N 1
ATOM 534 C CA . PRO A 1 68 ? 1.185 -10.305 18.098 1.00 86.31 68 PRO A CA 1
ATOM 535 C C . PRO A 1 68 ? 0.127 -9.267 18.494 1.00 86.31 68 PRO A C 1
ATOM 537 O O . PRO A 1 68 ? 0.325 -8.070 18.264 1.00 86.31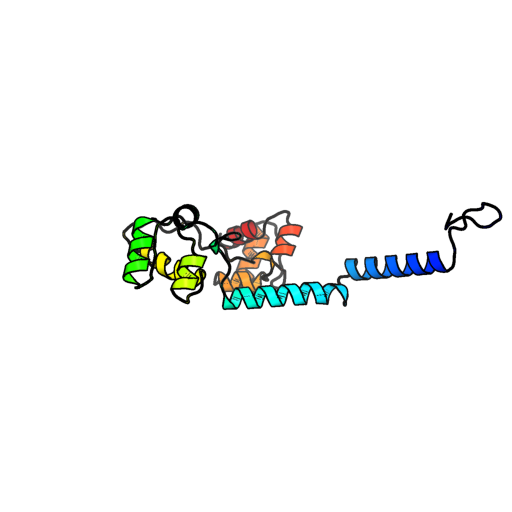 68 PRO A O 1
ATOM 540 N N . LEU A 1 69 ? -0.972 -9.718 19.103 1.00 85.75 69 LEU A N 1
ATOM 541 C CA . LEU A 1 69 ? -2.099 -8.857 19.466 1.00 85.75 69 LEU A CA 1
ATOM 542 C C . LEU A 1 69 ? -1.688 -7.679 20.369 1.00 85.75 69 LEU A C 1
ATOM 544 O O . LEU A 1 69 ? -2.139 -6.567 20.133 1.00 85.75 69 LEU A O 1
ATOM 548 N N . ASP A 1 70 ? -0.783 -7.881 21.332 1.00 82.12 70 ASP A N 1
ATOM 549 C CA . ASP A 1 70 ? -0.237 -6.825 22.204 1.00 82.12 70 ASP A CA 1
ATOM 550 C C . ASP A 1 70 ? 0.518 -5.716 21.448 1.00 82.12 70 ASP A C 1
ATOM 552 O O . ASP A 1 70 ? 0.419 -4.533 21.780 1.00 82.12 70 ASP A O 1
ATOM 556 N N . VAL A 1 71 ? 1.275 -6.082 20.415 1.00 82.56 71 VAL A N 1
ATOM 557 C CA . VAL A 1 71 ? 1.967 -5.126 19.541 1.00 82.56 71 VAL A CA 1
ATOM 558 C C . VAL A 1 71 ? 0.971 -4.424 18.627 1.00 82.56 71 VAL A C 1
ATOM 560 O O . VAL A 1 71 ? 1.093 -3.219 18.401 1.00 82.56 71 VAL A O 1
ATOM 563 N N . PHE A 1 72 ? -0.001 -5.172 18.108 1.00 84.69 72 PHE A N 1
ATOM 564 C CA . PHE A 1 72 ? -1.034 -4.653 17.226 1.00 84.69 72 PHE A CA 1
ATOM 565 C C . PHE A 1 72 ? -1.891 -3.603 17.939 1.00 84.69 72 PHE A C 1
ATOM 567 O O . PHE A 1 72 ? -1.966 -2.469 17.471 1.00 84.69 72 PHE A O 1
ATOM 574 N N . THR A 1 73 ? -2.455 -3.922 19.106 1.00 82.81 73 THR A N 1
ATOM 575 C CA . THR A 1 73 ? -3.296 -2.990 19.872 1.00 82.81 73 THR A CA 1
ATOM 576 C C . THR A 1 73 ? -2.521 -1.738 20.261 1.00 82.81 73 THR A C 1
ATOM 578 O O . THR A 1 73 ? -2.996 -0.632 20.028 1.00 82.81 73 THR A O 1
ATOM 581 N N . LYS A 1 74 ? -1.265 -1.879 20.705 1.00 80.38 74 LYS A N 1
ATOM 582 C CA . LYS A 1 74 ? -0.397 -0.734 21.017 1.00 80.38 74 LYS A CA 1
ATOM 583 C C . LYS A 1 74 ? -0.142 0.181 19.815 1.00 80.38 74 LYS A C 1
ATOM 585 O O . LYS A 1 74 ? -0.074 1.394 19.985 1.00 80.38 74 LYS A O 1
ATOM 590 N N . ARG A 1 75 ? 0.033 -0.376 18.612 1.00 74.44 75 ARG A N 1
ATOM 591 C CA . ARG A 1 75 ? 0.217 0.414 17.379 1.00 74.44 75 ARG A CA 1
ATOM 592 C C . ARG A 1 75 ? -1.069 1.087 16.916 1.00 74.44 75 ARG A C 1
ATOM 594 O O . ARG A 1 75 ? -0.996 2.165 16.342 1.00 74.44 75 ARG A O 1
ATOM 601 N N . MET A 1 76 ? -2.208 0.457 17.182 1.00 78.38 76 MET A N 1
ATOM 602 C CA . MET A 1 76 ? -3.533 0.967 16.833 1.00 78.38 76 MET A CA 1
ATOM 603 C C . MET A 1 76 ? -4.145 1.871 17.914 1.00 78.38 76 MET A C 1
ATOM 605 O O . MET A 1 76 ? -5.253 2.356 17.725 1.00 78.38 76 MET A O 1
ATOM 609 N N . GLY A 1 77 ? -3.456 2.092 19.041 1.00 75.38 77 GLY A N 1
ATOM 610 C CA . GLY A 1 77 ? -3.984 2.874 20.165 1.00 75.38 77 GLY A CA 1
ATOM 611 C C . GLY A 1 77 ? -5.138 2.195 20.914 1.00 75.38 77 GLY A C 1
ATOM 612 O O . GLY A 1 77 ? -5.915 2.876 21.571 1.00 75.38 77 GLY A O 1
ATOM 613 N N . LEU A 1 78 ? -5.264 0.870 20.812 1.00 79.62 78 LEU A N 1
ATOM 614 C CA . LEU A 1 78 ? -6.311 0.080 21.461 1.00 79.62 78 LEU A CA 1
ATOM 615 C C . LEU A 1 78 ? -5.852 -0.440 22.827 1.00 79.62 78 LEU A C 1
ATOM 617 O O . LEU A 1 78 ? -4.690 -0.824 22.998 1.00 79.62 78 LEU A O 1
ATOM 621 N N . ASP A 1 79 ? -6.788 -0.547 23.771 1.00 83.50 79 ASP A N 1
ATOM 622 C CA . ASP A 1 79 ? -6.546 -1.278 25.013 1.00 83.50 79 ASP A CA 1
ATOM 623 C C . ASP A 1 79 ? -6.592 -2.793 24.764 1.00 83.50 79 ASP A C 1
ATOM 625 O O . ASP A 1 79 ? -7.538 -3.327 24.180 1.00 83.50 79 ASP A O 1
ATOM 629 N N . LEU A 1 80 ? -5.539 -3.493 25.189 1.00 83.44 80 LEU A N 1
ATOM 630 C CA . LEU A 1 80 ? -5.374 -4.923 24.937 1.00 83.44 80 LEU A CA 1
ATOM 631 C C . LEU A 1 80 ? -6.403 -5.772 25.688 1.00 83.44 80 LEU A C 1
ATOM 633 O O . LEU A 1 80 ? -6.884 -6.762 25.137 1.00 83.44 80 LEU A O 1
ATOM 637 N N . GLU A 1 81 ? -6.717 -5.420 26.934 1.00 84.69 81 GLU A N 1
ATOM 638 C CA . GLU A 1 81 ? -7.630 -6.216 27.753 1.00 84.69 81 GLU A CA 1
ATOM 639 C C . GLU A 1 81 ? -9.075 -6.019 27.294 1.00 84.69 81 GLU A C 1
ATOM 641 O O . GLU A 1 81 ? -9.762 -7.013 27.062 1.00 84.69 81 GLU A O 1
ATOM 646 N N . ALA A 1 82 ? -9.489 -4.776 27.031 1.00 83.38 82 ALA A N 1
ATOM 647 C CA . ALA A 1 82 ? -10.791 -4.467 26.444 1.00 83.38 82 ALA A CA 1
ATOM 648 C C . ALA A 1 82 ? -10.962 -5.136 25.072 1.00 83.38 82 ALA A C 1
ATOM 650 O O . ALA A 1 82 ? -11.995 -5.738 24.793 1.00 83.38 82 ALA A O 1
ATOM 651 N N . SER A 1 83 ? -9.924 -5.118 24.227 1.00 84.00 83 SER A N 1
ATOM 652 C CA . SER A 1 83 ? -9.960 -5.806 22.929 1.00 84.00 83 SER A CA 1
ATOM 653 C C . SER A 1 83 ? -10.146 -7.320 23.087 1.00 84.00 83 SER A C 1
ATOM 655 O O . SER A 1 83 ? -10.929 -7.925 22.361 1.00 84.00 83 SER A O 1
ATOM 657 N N . LEU A 1 84 ? -9.458 -7.955 24.044 1.00 86.75 84 LEU A N 1
ATOM 658 C CA . LEU A 1 84 ? -9.619 -9.387 24.323 1.00 86.75 84 LEU A CA 1
ATOM 659 C C . LEU A 1 84 ? -11.011 -9.731 24.856 1.00 86.75 84 LEU A C 1
ATOM 661 O O . LEU A 1 84 ? -11.525 -10.808 24.552 1.00 86.75 84 LEU A O 1
ATOM 665 N N . GLU A 1 85 ? -11.597 -8.853 25.664 1.00 86.31 85 GLU A N 1
ATOM 666 C CA . GLU A 1 85 ? -12.949 -9.014 26.190 1.00 86.31 85 GLU A CA 1
ATOM 667 C C . GLU A 1 85 ? -13.980 -8.933 25.065 1.00 86.31 85 GLU A C 1
ATOM 669 O O . GLU A 1 85 ? -14.714 -9.897 24.863 1.00 86.31 85 GLU A O 1
ATOM 674 N N . VAL A 1 86 ? -13.931 -7.888 24.236 1.00 85.75 86 VAL A N 1
ATOM 675 C CA . VAL A 1 86 ? -14.838 -7.722 23.090 1.00 85.75 86 VAL A CA 1
ATOM 676 C C . VAL A 1 86 ? -14.722 -8.888 22.101 1.00 85.75 86 VAL A C 1
ATOM 678 O O . VAL A 1 86 ? -15.734 -9.401 21.625 1.00 85.75 86 VAL A O 1
ATOM 681 N N . LEU A 1 87 ? -13.507 -9.378 21.823 1.00 86.69 87 LEU A N 1
ATOM 682 C CA . LEU A 1 87 ? -13.318 -10.556 20.968 1.00 86.69 87 LEU A CA 1
ATOM 683 C C . LEU A 1 87 ? -13.985 -11.809 21.565 1.00 86.69 87 LEU A C 1
ATOM 685 O O . LEU A 1 87 ? -14.613 -12.579 20.838 1.00 86.69 87 LEU A O 1
ATOM 689 N N . ARG A 1 88 ? -13.880 -12.019 22.883 1.00 86.62 88 ARG A N 1
ATOM 690 C CA . ARG A 1 88 ? -14.519 -13.157 23.566 1.00 86.62 88 ARG A CA 1
ATOM 691 C C . ARG A 1 88 ? -16.035 -13.011 23.640 1.00 86.62 88 ARG A C 1
ATOM 693 O O . ARG A 1 88 ? -16.735 -14.002 23.445 1.00 86.62 88 ARG A O 1
ATOM 700 N N . GLU A 1 89 ? -16.539 -11.804 23.883 1.00 84.75 89 GLU A N 1
ATOM 701 C CA . GLU A 1 89 ? -17.972 -11.487 23.863 1.00 84.75 89 GLU A CA 1
ATOM 702 C C . GLU A 1 89 ? -18.579 -11.706 22.476 1.00 84.75 89 GLU A C 1
ATOM 704 O O . GLU A 1 89 ? -19.676 -12.251 22.355 1.00 84.75 89 GLU A O 1
ATOM 709 N N . ALA A 1 90 ? -17.826 -11.388 21.421 1.00 82.56 90 ALA A N 1
ATOM 710 C CA . ALA A 1 90 ? -18.180 -11.694 20.039 1.00 82.56 90 ALA A CA 1
ATOM 711 C C . ALA A 1 90 ? -18.115 -13.201 19.704 1.00 82.56 90 ALA A C 1
ATOM 713 O O . ALA A 1 90 ? -18.385 -13.597 18.569 1.00 82.56 90 ALA A O 1
ATOM 714 N N . GLY A 1 91 ? -17.765 -14.056 20.672 1.00 84.12 91 GLY A N 1
ATOM 715 C CA . GLY A 1 91 ? -17.690 -15.506 20.512 1.00 84.12 91 GLY A CA 1
ATOM 716 C C . GLY A 1 91 ? -16.437 -15.989 19.781 1.00 84.12 91 GLY A C 1
ATOM 717 O O . GLY A 1 91 ? -16.410 -17.132 19.322 1.00 84.12 91 GLY A O 1
ATOM 718 N N . LEU A 1 92 ? -15.403 -15.149 19.659 1.00 86.38 92 LEU A N 1
ATOM 719 C CA . LEU A 1 92 ? -14.161 -15.512 18.984 1.00 86.38 92 LEU A CA 1
ATOM 720 C C . LEU A 1 92 ? -13.243 -16.296 19.922 1.00 86.38 92 LEU A C 1
ATOM 722 O O . LEU A 1 92 ? -12.962 -15.905 21.056 1.00 86.38 92 LEU A O 1
ATOM 726 N N . ALA A 1 93 ? -12.724 -17.412 19.419 1.00 84.44 93 ALA A N 1
ATOM 727 C CA . ALA A 1 93 ? -11.714 -18.196 20.104 1.00 84.44 93 ALA A CA 1
ATOM 728 C C . ALA A 1 93 ? -10.359 -17.475 20.026 1.00 84.44 93 ALA A C 1
ATOM 730 O O . ALA A 1 93 ? -9.771 -17.381 18.946 1.00 84.44 93 ALA A O 1
ATOM 731 N N . VAL A 1 94 ? -9.873 -16.991 21.172 1.00 86.19 94 VAL A N 1
ATOM 732 C CA . VAL A 1 94 ? -8.561 -16.343 21.333 1.00 86.19 94 VAL A CA 1
ATOM 733 C C . VAL A 1 94 ? -7.804 -17.033 22.465 1.00 86.19 94 VAL A C 1
ATOM 735 O O . VAL A 1 94 ? -8.279 -17.070 23.602 1.00 86.19 94 VAL A O 1
ATOM 738 N N . GLU A 1 95 ? -6.626 -17.581 22.170 1.00 82.12 95 GLU A N 1
ATOM 739 C CA . GLU A 1 95 ? -5.808 -18.321 23.139 1.00 82.12 95 GLU A CA 1
ATOM 740 C C . GLU A 1 95 ? -4.990 -17.389 24.036 1.00 82.12 95 GLU A C 1
ATOM 742 O O . GLU A 1 95 ? -4.739 -17.708 25.200 1.00 82.12 95 GLU A O 1
ATOM 747 N N . GLY A 1 96 ? -4.595 -16.211 23.539 1.00 80.75 96 GLY A N 1
ATOM 748 C CA . GLY A 1 96 ? -3.894 -15.247 24.376 1.00 80.75 96 GLY A CA 1
ATOM 749 C C . GLY A 1 96 ? -3.394 -13.986 23.681 1.00 80.75 96 GLY A C 1
ATOM 750 O O . GLY A 1 96 ? -3.395 -13.846 22.465 1.00 80.75 96 GLY A O 1
ATOM 751 N N . ARG A 1 97 ? -2.876 -13.072 24.504 1.00 84.44 97 ARG A N 1
ATOM 752 C CA . ARG A 1 97 ? -2.385 -11.729 24.137 1.00 84.44 97 ARG A CA 1
ATOM 753 C C . ARG A 1 97 ? -1.203 -11.677 23.156 1.00 84.44 97 ARG A C 1
ATOM 755 O O . ARG A 1 97 ? -0.901 -10.611 22.636 1.00 84.44 97 ARG A O 1
ATOM 762 N N . ARG A 1 98 ? -0.513 -12.797 22.916 1.00 85.25 98 ARG A N 1
ATOM 763 C CA . ARG A 1 98 ? 0.595 -12.888 21.942 1.00 85.25 98 ARG A CA 1
ATOM 764 C C . ARG A 1 98 ? 0.209 -13.637 20.668 1.00 85.25 98 ARG A C 1
ATOM 766 O O . ARG A 1 98 ? 1.054 -13.805 19.792 1.00 85.25 98 ARG A O 1
ATOM 773 N N . GLU A 1 99 ? -1.030 -14.117 20.581 1.00 88.44 99 GLU A N 1
ATOM 774 C CA . GLU A 1 99 ? -1.545 -14.719 19.357 1.00 88.44 99 GLU A CA 1
ATOM 775 C C . GLU A 1 99 ? -1.605 -13.641 18.267 1.00 88.44 99 GLU A C 1
ATOM 777 O O . GLU A 1 99 ? -1.839 -12.463 18.548 1.00 88.44 99 GLU A O 1
ATOM 782 N N . THR A 1 100 ? -1.309 -14.021 17.028 1.00 88.12 100 THR A N 1
ATOM 783 C CA . THR A 1 100 ? -1.337 -13.080 15.909 1.00 88.12 100 THR A CA 1
ATOM 784 C C . THR A 1 100 ? -2.759 -12.909 15.404 1.00 88.12 100 THR A C 1
ATOM 786 O O . THR A 1 100 ? -3.576 -13.834 15.478 1.00 88.12 100 THR A O 1
ATOM 789 N N . LEU A 1 101 ? -3.051 -11.750 14.815 1.00 86.31 101 LEU A N 1
ATOM 790 C CA . LEU A 1 101 ? -4.366 -11.488 14.230 1.00 86.31 101 LEU A CA 1
ATOM 791 C C . LEU A 1 101 ? -4.729 -12.531 13.161 1.00 86.31 101 LEU A C 1
ATOM 793 O O . LEU A 1 101 ? -5.873 -12.968 13.078 1.00 86.31 101 LEU A O 1
ATOM 797 N N . ARG A 1 102 ? -3.734 -13.000 12.394 1.00 84.88 102 ARG A N 1
ATOM 798 C CA . ARG A 1 102 ? -3.884 -14.083 11.414 1.00 84.88 102 ARG A CA 1
ATOM 799 C C . ARG A 1 102 ? -4.271 -15.416 12.056 1.00 84.88 102 ARG A C 1
ATOM 801 O O . ARG A 1 102 ? -5.108 -16.124 11.503 1.00 84.88 102 ARG A O 1
ATOM 808 N N . ALA A 1 103 ? -3.665 -15.784 13.184 1.00 87.12 103 ALA A N 1
ATOM 809 C CA . ALA A 1 103 ? -3.984 -17.037 13.866 1.00 87.12 103 ALA A CA 1
ATOM 810 C C . ALA A 1 103 ? -5.414 -17.018 14.428 1.00 87.12 103 ALA A C 1
ATOM 812 O O . ALA A 1 103 ? -6.171 -17.963 14.191 1.00 87.12 103 ALA A O 1
ATOM 813 N N . ILE A 1 104 ? -5.815 -15.903 15.051 1.00 88.00 104 ILE A N 1
ATOM 814 C CA . ILE A 1 104 ? -7.187 -15.683 15.530 1.00 88.00 104 ILE A CA 1
ATOM 815 C C . ILE A 1 104 ? -8.174 -15.751 14.357 1.00 88.00 104 ILE A C 1
ATOM 817 O O . ILE A 1 104 ? -9.168 -16.475 14.416 1.00 88.00 104 ILE A O 1
ATOM 821 N N . ALA A 1 105 ? -7.881 -15.053 13.260 1.00 86.12 105 ALA A N 1
ATOM 822 C CA . ALA A 1 105 ? -8.714 -15.028 12.062 1.00 86.12 105 ALA A CA 1
ATOM 823 C C . ALA A 1 105 ? -8.907 -16.431 11.461 1.00 86.12 105 ALA A C 1
ATOM 825 O O . ALA A 1 105 ? -10.038 -16.888 11.295 1.00 86.12 105 ALA A O 1
ATOM 826 N N . ASN A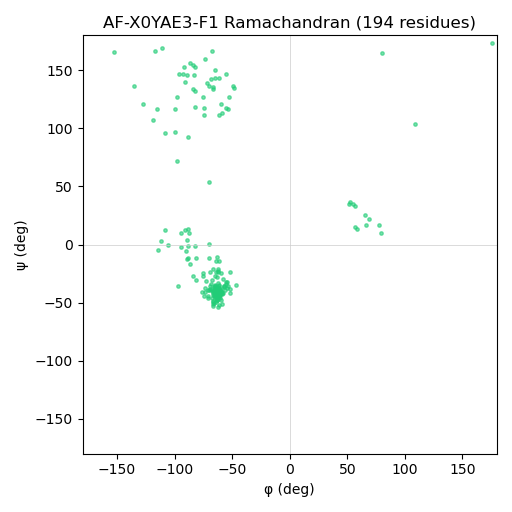 1 106 ? -7.815 -17.169 11.240 1.00 87.00 106 ASN A N 1
ATOM 827 C CA . ASN A 1 106 ? -7.858 -18.527 10.690 1.00 87.00 106 ASN A CA 1
ATOM 828 C C . ASN A 1 106 ? -8.683 -19.483 11.559 1.00 87.00 106 ASN A C 1
ATOM 830 O O . ASN A 1 106 ? -9.461 -20.284 11.038 1.00 87.00 106 ASN A O 1
ATOM 834 N N . ARG A 1 107 ? -8.531 -19.392 12.883 1.00 88.94 107 ARG A N 1
ATOM 835 C CA . ARG A 1 107 ? -9.259 -20.230 13.840 1.00 88.94 107 ARG A CA 1
ATOM 836 C C . ARG A 1 107 ? -10.759 -19.970 13.801 1.00 88.94 107 ARG A C 1
ATOM 838 O O . ARG A 1 107 ? -11.548 -20.910 13.835 1.00 88.94 107 ARG A O 1
ATOM 845 N N . ASN A 1 108 ? -11.135 -18.703 13.685 1.00 85.62 108 ASN A N 1
ATOM 846 C CA . ASN A 1 108 ? -12.527 -18.272 13.664 1.00 85.62 108 ASN A CA 1
ATOM 847 C C . ASN A 1 108 ? -13.126 -18.238 12.248 1.00 85.62 108 ASN A C 1
ATOM 849 O O . ASN A 1 108 ? -14.284 -17.871 12.086 1.00 85.62 108 ASN A O 1
ATOM 853 N N . ARG A 1 109 ? -12.368 -18.670 11.224 1.00 84.69 109 ARG A N 1
ATOM 854 C CA . ARG A 1 109 ? -12.752 -18.614 9.799 1.00 84.69 109 ARG A CA 1
ATOM 855 C C . ARG A 1 109 ? -13.142 -17.205 9.341 1.00 84.69 109 ARG A C 1
ATOM 857 O O . ARG A 1 109 ? -14.026 -17.041 8.503 1.00 84.69 109 ARG A O 1
ATOM 864 N N . LEU A 1 110 ? -12.464 -16.210 9.895 1.00 82.19 110 LEU A N 1
ATOM 865 C CA . LEU A 1 110 ? -12.605 -14.800 9.564 1.00 82.19 110 LEU A CA 1
ATOM 866 C C . LEU A 1 110 ? -11.352 -14.300 8.847 1.00 82.19 110 LEU A C 1
ATOM 868 O O . LEU A 1 110 ? -10.322 -14.976 8.811 1.00 82.19 110 LEU A O 1
ATOM 872 N N . THR A 1 111 ? -11.428 -13.099 8.285 1.00 80.12 111 THR A N 1
ATOM 873 C CA . THR A 1 111 ? -10.245 -12.362 7.838 1.00 80.12 111 THR A CA 1
ATOM 874 C C . THR A 1 111 ? -9.622 -11.594 9.013 1.00 80.12 111 THR A C 1
ATOM 876 O O . THR A 1 111 ? -10.323 -11.241 9.964 1.00 80.12 111 THR A O 1
ATOM 879 N N . PRO A 1 112 ? -8.309 -11.291 8.980 1.00 82.00 112 PRO A N 1
ATOM 880 C CA . PRO A 1 112 ? -7.678 -10.447 9.999 1.00 82.00 112 PRO A CA 1
ATOM 881 C C . PRO A 1 112 ? -8.361 -9.082 10.151 1.00 82.00 112 PRO A C 1
ATOM 883 O O . PRO A 1 112 ? -8.463 -8.571 11.262 1.00 82.00 112 PRO A O 1
ATOM 886 N N . GLN A 1 113 ? -8.880 -8.527 9.051 1.00 79.25 113 GLN A N 1
ATOM 887 C CA . GLN A 1 113 ? -9.660 -7.293 9.063 1.00 79.25 113 GLN A CA 1
ATOM 888 C C . GLN A 1 113 ? -10.954 -7.440 9.874 1.00 79.25 113 GLN A C 1
ATOM 890 O O . GLN A 1 113 ? -11.217 -6.610 10.730 1.00 79.25 113 GLN A O 1
ATOM 895 N N . GLN A 1 114 ? -11.728 -8.509 9.671 1.00 79.75 114 GLN A N 1
ATOM 896 C CA . GLN A 1 114 ? -12.970 -8.736 10.424 1.00 79.75 114 GLN A CA 1
ATOM 897 C C . GLN A 1 114 ? -12.716 -8.886 11.931 1.00 79.75 114 GLN A C 1
ATOM 899 O O . GLN A 1 114 ? -13.501 -8.421 12.755 1.00 79.75 114 GLN A O 1
ATOM 904 N N . VAL A 1 115 ? -11.592 -9.505 12.306 1.00 85.00 115 VAL A N 1
ATOM 905 C CA . VAL A 1 115 ? -11.159 -9.571 13.711 1.00 85.00 115 VAL A CA 1
ATOM 906 C C . VAL A 1 115 ? -10.845 -8.169 14.244 1.00 85.00 115 VAL A C 1
ATOM 908 O O . VAL A 1 115 ? -11.240 -7.843 15.360 1.00 85.00 115 VAL A O 1
ATOM 911 N N . TYR A 1 116 ? -10.187 -7.319 13.450 1.00 83.12 116 TYR A N 1
ATOM 912 C CA . TYR A 1 116 ? -9.932 -5.921 13.808 1.00 83.12 116 TYR A CA 1
ATOM 913 C C . TYR A 1 116 ? -11.210 -5.089 13.962 1.00 83.12 116 TYR A C 1
ATOM 915 O O . TYR A 1 116 ? -11.381 -4.435 14.987 1.00 83.12 116 TYR A O 1
ATOM 923 N N . GLU A 1 117 ? -12.132 -5.179 13.007 1.00 81.56 117 GLU A N 1
ATOM 924 C CA . GLU A 1 117 ? -13.436 -4.500 13.043 1.00 81.56 117 GLU A CA 1
ATOM 925 C C . GLU A 1 117 ? -14.276 -4.916 14.256 1.00 81.56 117 GLU A C 1
ATOM 927 O O . GLU A 1 117 ? -15.126 -4.161 14.712 1.00 81.56 117 GLU A O 1
ATOM 932 N N . THR A 1 118 ? -14.027 -6.102 14.817 1.00 81.69 118 THR A N 1
ATOM 933 C CA . THR A 1 118 ? -14.675 -6.542 16.058 1.00 81.69 118 THR A CA 1
ATOM 934 C C . THR A 1 118 ? -14.092 -5.842 17.290 1.00 81.69 118 THR A C 1
ATOM 936 O O . THR A 1 118 ? -14.804 -5.678 18.268 1.00 81.69 118 THR A O 1
ATOM 939 N N . MET A 1 119 ? -12.829 -5.400 17.262 1.00 79.25 119 MET A N 1
ATOM 940 C CA . MET A 1 119 ? -12.179 -4.678 18.372 1.00 79.25 119 MET A CA 1
ATOM 941 C C . MET A 1 119 ? -12.473 -3.169 18.361 1.00 79.25 119 MET A C 1
ATOM 943 O O . MET A 1 119 ? -12.468 -2.531 19.411 1.00 79.25 119 MET A O 1
ATOM 947 N N . GLU A 1 120 ? -12.756 -2.596 17.189 1.00 69.62 120 GLU A N 1
ATOM 948 C CA . GLU A 1 120 ? -13.048 -1.166 16.998 1.00 69.62 120 GLU A CA 1
ATOM 949 C C . GLU A 1 120 ? -14.239 -0.615 17.828 1.00 69.62 120 GLU A C 1
ATOM 951 O O . GLU A 1 120 ? -14.143 0.499 18.344 1.00 69.62 120 GLU A O 1
ATOM 956 N N . PRO A 1 121 ? -15.345 -1.351 18.067 1.00 58.38 121 PRO A N 1
ATOM 957 C CA . PRO A 1 121 ? -16.460 -0.880 18.889 1.00 58.38 121 PRO A CA 1
ATOM 958 C C . PRO A 1 121 ? -16.079 -0.606 20.351 1.00 58.38 121 PRO A C 1
ATOM 960 O O . PRO A 1 121 ? -16.771 0.173 21.009 1.00 58.38 121 PRO A O 1
ATOM 963 N N . GLY A 1 122 ? -14.977 -1.187 20.848 1.00 50.38 122 GLY A N 1
ATOM 964 C CA . GLY A 1 122 ? -14.441 -0.943 22.193 1.00 50.38 122 GLY A CA 1
ATOM 965 C C . GLY A 1 122 ? -13.964 0.498 22.431 1.00 50.38 122 GLY A C 1
ATOM 966 O O . GLY A 1 122 ? -13.832 0.908 23.579 1.00 50.38 122 GLY A O 1
ATOM 967 N N . LEU A 1 123 ? -13.793 1.303 21.371 1.00 50.19 123 LEU A N 1
ATOM 968 C CA . LEU A 1 123 ? -13.532 2.750 21.450 1.00 50.19 123 LEU A CA 1
ATOM 969 C C . LEU A 1 123 ? -14.740 3.579 21.923 1.00 50.19 123 LEU A C 1
ATOM 971 O O . LEU A 1 123 ? -14.587 4.757 22.229 1.00 50.19 123 LEU A O 1
ATOM 975 N N . ARG A 1 124 ? -15.949 3.003 21.996 1.00 42.41 124 ARG A N 1
ATOM 976 C CA . ARG A 1 124 ? -17.135 3.700 22.537 1.00 42.41 124 ARG A CA 1
ATOM 977 C C . ARG A 1 124 ? -17.291 3.552 24.056 1.00 42.41 124 ARG A C 1
ATOM 979 O O . ARG A 1 124 ? -18.332 3.922 24.595 1.00 42.41 124 ARG A O 1
ATOM 986 N N . GLY A 1 125 ? -16.277 3.020 24.738 1.00 37.50 125 GLY A N 1
ATOM 987 C CA . GLY A 1 125 ? -16.174 3.013 26.194 1.00 37.50 125 GLY A CA 1
ATOM 988 C C . GLY A 1 125 ? -15.483 4.273 26.718 1.00 37.50 125 GLY A C 1
ATOM 989 O O . GLY A 1 125 ? -14.267 4.309 26.834 1.00 37.50 125 GLY A O 1
ATOM 990 N N . ASP A 1 126 ? -16.279 5.289 27.044 1.00 36.47 126 ASP A N 1
ATOM 991 C CA . ASP A 1 126 ? -16.019 6.328 28.061 1.00 36.47 126 ASP A CA 1
ATOM 992 C C . ASP A 1 126 ? -14.772 7.240 27.969 1.00 36.47 126 ASP A C 1
ATOM 994 O O . ASP A 1 126 ? -14.490 7.988 28.904 1.00 36.47 126 ASP A O 1
ATOM 998 N N . SER A 1 127 ? -14.064 7.291 26.840 1.00 34.44 127 SER A N 1
ATOM 999 C CA . SER A 1 127 ? -13.121 8.382 26.554 1.00 34.44 127 SER A CA 1
ATOM 1000 C C . SER A 1 127 ? -13.678 9.290 25.464 1.00 34.44 127 SER A C 1
ATOM 1002 O O . SER A 1 127 ? -13.543 9.029 24.271 1.00 34.44 127 SER A O 1
ATOM 1004 N N . SER A 1 128 ? -14.311 10.381 25.890 1.00 35.41 128 SER A N 1
ATOM 1005 C CA . SER A 1 128 ? -14.703 11.526 25.066 1.00 35.41 128 SER A CA 1
ATOM 1006 C C . SER A 1 128 ? -13.489 12.348 24.609 1.00 35.41 128 SER A C 1
ATOM 1008 O O . SER A 1 128 ? -13.426 13.555 24.835 1.00 35.41 128 SER A O 1
ATOM 1010 N N . GLU A 1 129 ? -12.515 11.696 23.989 1.00 32.78 129 GLU A N 1
ATOM 1011 C CA . GLU A 1 129 ? -11.523 12.349 23.146 1.00 32.78 129 GLU A CA 1
ATOM 1012 C C . GLU A 1 129 ? -11.712 11.748 21.758 1.00 32.78 129 GLU A C 1
ATOM 1014 O O . GLU A 1 129 ? -11.450 10.567 21.530 1.00 32.78 129 GLU A O 1
ATOM 1019 N N . GLU A 1 130 ? -12.275 12.546 20.846 1.00 31.64 130 GLU A N 1
ATOM 1020 C CA . GLU A 1 130 ? -12.302 12.201 19.429 1.00 31.64 130 GLU A CA 1
ATOM 1021 C C . GLU A 1 130 ? -10.886 11.780 19.006 1.00 31.64 130 GLU A C 1
ATOM 1023 O O . GLU A 1 130 ? -9.925 12.478 19.352 1.00 31.64 130 GLU A O 1
ATOM 1028 N N . PRO A 1 131 ? -10.717 10.676 18.256 1.00 37.19 131 PRO A N 1
ATOM 1029 C CA . PRO A 1 131 ? -9.438 10.410 17.632 1.00 37.19 131 PRO A CA 1
ATOM 1030 C C . PRO A 1 131 ? -9.133 11.606 16.728 1.00 37.19 131 PRO A C 1
ATOM 1032 O O . PRO A 1 131 ? -9.836 11.853 15.745 1.00 37.19 131 PRO A O 1
ATOM 1035 N N . ILE A 1 132 ? -8.106 12.380 17.078 1.00 38.81 132 ILE A N 1
ATOM 1036 C CA . ILE A 1 132 ? -7.552 13.382 16.176 1.00 38.81 132 ILE A CA 1
ATOM 1037 C C . ILE A 1 132 ? -7.049 12.614 14.954 1.00 38.81 132 ILE A C 1
ATOM 1039 O O . ILE A 1 132 ? -6.082 11.858 15.037 1.00 38.81 132 ILE A O 1
ATOM 1043 N N . GLY A 1 133 ? -7.730 12.818 13.831 1.00 38.91 133 GLY A N 1
ATOM 1044 C CA . GLY A 1 133 ? -7.396 12.224 12.546 1.00 38.91 133 GLY A CA 1
ATOM 1045 C C . GLY A 1 133 ? -8.401 11.157 12.136 1.00 38.91 133 GLY A C 1
ATOM 1046 O O . GLY A 1 133 ? -8.353 10.017 12.590 1.00 38.91 133 GLY A O 1
ATOM 1047 N N . SER A 1 134 ? -9.276 11.519 11.194 1.00 46.12 134 SER A N 1
ATOM 1048 C CA . SER A 1 134 ? -9.942 10.520 10.352 1.00 46.12 134 SER A CA 1
ATOM 1049 C C . SER A 1 134 ? -8.876 9.565 9.796 1.00 46.12 134 SER A C 1
ATOM 1051 O O . SER A 1 134 ? -7.825 10.060 9.376 1.00 46.12 134 SER A O 1
ATOM 1053 N N . PRO A 1 135 ? -9.100 8.237 9.776 1.00 47.69 135 PRO A N 1
ATOM 1054 C CA . PRO A 1 135 ? -8.108 7.295 9.270 1.00 47.69 135 PRO A CA 1
ATOM 1055 C C . PRO A 1 135 ? -7.705 7.730 7.863 1.00 47.69 135 PRO A C 1
ATOM 1057 O O . PRO A 1 135 ? -8.551 7.818 6.971 1.00 47.69 135 PRO A O 1
ATOM 1060 N N . VAL A 1 136 ? -6.428 8.091 7.691 1.00 50.62 136 VAL A N 1
ATOM 1061 C CA . VAL A 1 136 ? -5.902 8.549 6.404 1.00 50.62 136 VAL A CA 1
ATOM 1062 C C . VAL A 1 136 ? -6.207 7.448 5.387 1.00 50.62 136 VAL A C 1
ATOM 1064 O O . VAL A 1 136 ? -5.723 6.325 5.564 1.00 50.62 136 VAL A O 1
ATOM 1067 N N . PRO A 1 137 ? -7.012 7.720 4.343 1.00 52.16 137 PRO A N 1
ATOM 1068 C CA . PRO A 1 137 ? -7.368 6.701 3.378 1.00 52.16 137 PRO A CA 1
ATOM 1069 C C . PRO A 1 137 ? -6.095 6.176 2.724 1.00 52.16 137 PRO A C 1
ATOM 1071 O O . PRO A 1 137 ? -5.316 6.919 2.118 1.00 52.16 137 PRO A O 1
ATOM 1074 N N . THR A 1 138 ? -5.859 4.878 2.858 1.00 51.72 138 THR A N 1
ATOM 1075 C CA . THR A 1 138 ? -4.728 4.217 2.216 1.00 51.72 138 THR A CA 1
ATOM 1076 C C . THR A 1 138 ? -4.906 4.289 0.687 1.00 51.72 138 THR A C 1
ATOM 1078 O O . THR A 1 138 ? -6.024 4.400 0.178 1.00 51.72 138 THR A O 1
ATOM 1081 N N . LYS A 1 139 ? -3.796 4.320 -0.068 1.00 55.69 139 LYS A N 1
ATOM 1082 C CA . LYS A 1 139 ? -3.751 4.568 -1.534 1.00 55.69 139 LYS A CA 1
ATOM 1083 C C . LYS A 1 139 ? -4.196 5.959 -1.995 1.00 55.69 139 LYS A C 1
ATOM 1085 O O . LYS A 1 139 ? -4.556 6.135 -3.159 1.00 55.69 139 LYS A O 1
ATOM 1090 N N . LEU A 1 140 ? -4.084 6.968 -1.138 1.00 63.69 140 LEU A N 1
ATOM 1091 C CA . LEU A 1 140 ? -4.429 8.341 -1.493 1.00 63.69 140 LEU A CA 1
ATOM 1092 C C . LEU A 1 140 ? -3.727 8.861 -2.759 1.00 63.69 140 LEU A C 1
ATOM 1094 O O . LEU A 1 140 ? -4.336 9.544 -3.570 1.00 63.69 140 LEU A O 1
ATOM 1098 N N . GLY A 1 141 ? -2.475 8.451 -2.981 1.00 58.53 141 GLY A N 1
ATOM 1099 C CA . GLY A 1 141 ? -1.715 8.826 -4.173 1.00 58.53 141 GLY A CA 1
ATOM 1100 C C . GLY A 1 141 ? -2.305 8.333 -5.506 1.00 58.53 141 GLY A C 1
ATOM 1101 O O . GLY A 1 141 ? -2.041 8.930 -6.544 1.00 58.53 141 GLY A O 1
ATOM 1102 N N . ARG A 1 142 ? -3.111 7.264 -5.501 1.00 64.19 142 ARG A N 1
ATOM 1103 C CA . ARG A 1 142 ? -3.727 6.712 -6.723 1.00 64.19 142 ARG A CA 1
ATOM 1104 C C . ARG A 1 142 ? -5.048 7.378 -7.084 1.00 64.19 142 ARG A C 1
ATOM 1106 O O . ARG A 1 142 ? -5.517 7.202 -8.204 1.00 64.19 142 ARG A O 1
ATOM 1113 N N . LYS A 1 143 ? -5.648 8.082 -6.127 1.00 73.75 143 LYS A N 1
ATOM 1114 C CA . LYS A 1 143 ? -6.952 8.709 -6.287 1.00 73.75 143 LYS A CA 1
ATOM 1115 C C . LYS A 1 143 ? -6.801 10.056 -6.972 1.00 73.75 143 LYS A C 1
ATOM 1117 O O . LYS A 1 143 ? -5.806 10.755 -6.760 1.00 73.75 143 LYS A O 1
ATOM 1122 N N . THR A 1 144 ? -7.783 10.413 -7.787 1.00 81.81 144 THR A N 1
ATOM 1123 C CA . THR A 1 144 ? -7.839 11.761 -8.359 1.00 81.81 144 THR A CA 1
ATOM 1124 C C . THR A 1 144 ? -8.263 12.766 -7.299 1.00 81.81 144 THR A C 1
ATOM 1126 O O . THR A 1 144 ? -8.887 12.410 -6.292 1.00 81.81 144 THR A O 1
ATOM 1129 N N . LEU A 1 145 ? -7.974 14.045 -7.528 1.00 79.50 145 LEU A N 1
ATOM 1130 C CA . LEU A 1 145 ? -8.479 15.107 -6.668 1.00 79.50 145 LEU A CA 1
ATOM 1131 C C . LEU A 1 145 ? -10.011 15.043 -6.537 1.00 79.50 145 LEU A C 1
ATOM 1133 O O . LEU A 1 145 ? -10.538 15.263 -5.446 1.00 79.50 145 LEU A O 1
ATOM 1137 N N . ALA A 1 146 ? -10.731 14.692 -7.606 1.00 76.56 146 ALA A N 1
ATOM 1138 C CA . ALA A 1 146 ? -12.178 14.487 -7.580 1.00 76.56 146 ALA A CA 1
ATOM 1139 C C . ALA A 1 146 ? -12.615 13.347 -6.650 1.00 76.56 146 ALA A C 1
ATOM 1141 O O . ALA A 1 146 ? -13.540 13.526 -5.857 1.00 76.56 146 ALA A O 1
ATOM 1142 N N . GLU A 1 147 ? -11.934 12.204 -6.698 1.00 73.12 147 GLU A N 1
ATOM 1143 C CA . GLU A 1 147 ? -12.220 11.062 -5.826 1.00 73.12 147 GLU A CA 1
ATOM 1144 C C . GLU A 1 147 ? -11.909 11.365 -4.357 1.00 73.12 147 GLU A C 1
ATOM 1146 O O . GLU A 1 147 ? -12.692 11.020 -3.474 1.00 73.12 147 GLU A O 1
ATOM 1151 N N . VAL A 1 148 ? -10.793 12.048 -4.085 1.00 75.25 148 VAL A N 1
ATOM 1152 C CA . VAL A 1 148 ? -10.404 12.459 -2.725 1.00 75.25 148 VAL A CA 1
ATOM 1153 C C . VAL A 1 148 ? -11.376 13.504 -2.176 1.00 75.25 148 VAL A C 1
ATOM 1155 O O . VAL A 1 148 ? -11.797 13.414 -1.026 1.00 75.25 148 VAL A O 1
ATOM 1158 N N . SER A 1 149 ? -11.813 14.446 -3.014 1.00 73.94 149 SER A N 1
ATOM 1159 C CA . SER A 1 149 ? -12.840 15.428 -2.648 1.00 73.94 149 SER A CA 1
ATOM 1160 C C . SER A 1 149 ? -14.172 14.753 -2.326 1.00 73.94 149 SER A C 1
ATOM 1162 O O . SER A 1 149 ? -14.811 15.106 -1.339 1.00 73.94 149 SER A O 1
ATOM 1164 N N . ALA A 1 150 ? -14.575 13.753 -3.117 1.00 74.94 150 ALA A N 1
ATOM 1165 C CA . ALA A 1 150 ? -15.799 12.992 -2.886 1.00 74.94 150 ALA A CA 1
ATOM 1166 C C . ALA A 1 150 ? -15.745 12.187 -1.578 1.00 74.94 150 ALA A C 1
ATOM 1168 O O . ALA A 1 150 ? -16.738 12.153 -0.853 1.00 74.94 150 ALA A O 1
ATOM 1169 N N . LEU A 1 151 ? -14.587 11.603 -1.242 1.00 68.25 151 LEU A N 1
ATOM 1170 C CA . LEU A 1 151 ? -14.359 10.931 0.044 1.00 68.25 151 LEU A CA 1
ATOM 1171 C C . LEU A 1 151 ? -14.494 11.888 1.234 1.00 68.25 151 LEU A C 1
ATOM 1173 O O . LEU A 1 151 ? -15.044 11.510 2.262 1.00 68.25 151 LEU A O 1
ATOM 1177 N N . LEU A 1 152 ? -14.039 13.132 1.075 1.00 70.44 152 LEU A N 1
ATOM 1178 C CA . LEU A 1 152 ? -14.146 14.188 2.085 1.00 70.44 152 LEU A CA 1
ATOM 1179 C C . LEU A 1 152 ? -15.519 14.891 2.096 1.00 70.44 152 LEU A C 1
ATOM 1181 O O . LEU A 1 152 ? -15.737 15.810 2.882 1.00 70.44 152 LEU A O 1
ATOM 1185 N N . GLY A 1 153 ? -16.450 14.516 1.209 1.00 70.31 153 GLY A N 1
ATOM 1186 C CA . GLY A 1 153 ? -17.737 15.206 1.052 1.00 70.31 153 GLY A CA 1
ATOM 1187 C C . GLY A 1 153 ? -17.619 16.640 0.506 1.00 70.31 153 GLY A C 1
ATOM 1188 O O . GLY A 1 153 ? -18.560 17.432 0.604 1.00 70.31 153 GLY A O 1
ATOM 1189 N N . LEU A 1 154 ? -16.473 16.996 -0.078 1.00 75.06 154 LEU A N 1
ATOM 1190 C CA . LEU A 1 154 ? -16.184 18.312 -0.636 1.00 75.06 154 LEU A CA 1
ATOM 1191 C C . LEU A 1 154 ? -16.564 18.371 -2.119 1.00 75.06 154 LEU A C 1
ATOM 1193 O O . LEU A 1 154 ? -16.300 17.462 -2.904 1.00 75.06 154 LEU A O 1
ATOM 1197 N N . LYS A 1 155 ? -17.137 19.503 -2.547 1.00 78.81 155 LYS A N 1
ATOM 1198 C CA . LYS A 1 155 ? -17.281 19.794 -3.981 1.00 78.81 155 LYS A CA 1
ATOM 1199 C C . LYS A 1 155 ? -15.895 19.996 -4.586 1.00 78.81 155 LYS A C 1
ATOM 1201 O O . LYS A 1 155 ? -15.119 20.791 -4.061 1.00 78.81 155 LYS A O 1
ATOM 1206 N N . THR A 1 156 ? -15.630 19.380 -5.734 1.00 74.31 156 THR A N 1
ATOM 1207 C CA . THR A 1 156 ? -14.329 19.408 -6.426 1.00 74.31 156 THR A CA 1
ATOM 1208 C C . THR A 1 156 ? -13.786 20.825 -6.630 1.00 74.31 156 THR A C 1
ATOM 1210 O O . THR A 1 156 ? -12.609 21.087 -6.412 1.00 74.31 156 THR A O 1
ATOM 1213 N N . GLY A 1 157 ? -14.660 21.793 -6.933 1.00 74.06 157 GLY A N 1
ATOM 1214 C CA . GLY A 1 157 ? -14.269 23.202 -7.059 1.00 74.06 157 GLY A CA 1
ATOM 1215 C C . GLY A 1 157 ? -13.767 23.849 -5.758 1.00 74.06 157 GLY A C 1
ATOM 1216 O O . GLY A 1 157 ? -12.951 24.766 -5.809 1.00 74.06 157 GLY A O 1
ATOM 1217 N N . ARG A 1 158 ? -14.212 23.372 -4.586 1.00 76.31 158 ARG A N 1
ATOM 1218 C CA . ARG A 1 158 ? -13.724 23.836 -3.277 1.00 76.31 158 ARG A CA 1
ATOM 1219 C C . ARG A 1 158 ? -12.349 23.250 -2.963 1.00 76.31 158 ARG A C 1
ATOM 1221 O O . ARG A 1 158 ? -11.492 23.998 -2.512 1.00 76.31 158 ARG A O 1
ATOM 1228 N N . ALA A 1 159 ? -12.122 21.977 -3.274 1.00 75.25 159 ALA A N 1
ATOM 1229 C CA . ALA A 1 159 ? -10.814 21.340 -3.129 1.00 75.25 159 ALA A CA 1
ATOM 1230 C C . ALA A 1 159 ? -9.744 22.026 -3.996 1.00 75.25 159 ALA A C 1
ATOM 1232 O O . ALA A 1 159 ? -8.691 22.407 -3.492 1.00 75.25 159 ALA A O 1
ATOM 1233 N N . VAL A 1 160 ? -10.058 22.316 -5.265 1.00 81.31 160 VAL A N 1
ATOM 1234 C CA . VAL A 1 160 ? -9.172 23.091 -6.156 1.00 81.31 160 VAL A CA 1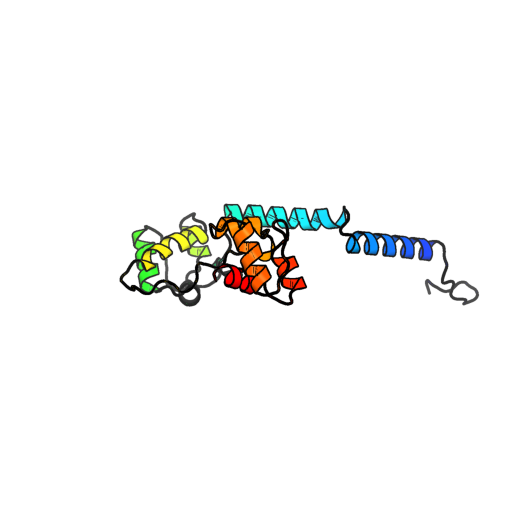
ATOM 1235 C C . VAL A 1 160 ? -8.891 24.490 -5.589 1.00 81.31 160 VAL A C 1
ATOM 1237 O O . VAL A 1 160 ? -7.759 24.968 -5.632 1.00 81.31 160 VAL A O 1
ATOM 1240 N N . ALA A 1 161 ? -9.898 25.159 -5.019 1.00 79.25 161 ALA A N 1
ATOM 1241 C CA . ALA A 1 161 ? -9.729 26.488 -4.433 1.00 79.25 161 ALA A CA 1
ATOM 1242 C C . ALA A 1 161 ? -8.867 26.491 -3.156 1.00 79.25 161 ALA A C 1
ATOM 1244 O O . ALA A 1 161 ? -8.148 27.462 -2.914 1.00 79.25 161 ALA A O 1
ATOM 1245 N N . ILE A 1 162 ? -8.939 25.433 -2.343 1.00 78.50 162 ILE A N 1
ATOM 1246 C CA . ILE A 1 162 ? -8.086 25.246 -1.162 1.00 78.50 162 ILE A CA 1
ATOM 1247 C C . ILE A 1 162 ? -6.638 25.053 -1.615 1.00 78.50 162 ILE A C 1
ATOM 1249 O O . ILE A 1 162 ? -5.774 25.848 -1.253 1.00 78.50 162 ILE A O 1
ATOM 1253 N N . LEU A 1 163 ? -6.390 24.111 -2.525 1.00 80.69 163 LEU A N 1
ATOM 1254 C CA . LEU A 1 163 ? -5.050 23.842 -3.055 1.00 80.69 163 LEU A CA 1
ATOM 1255 C C . LEU A 1 163 ? -4.418 25.075 -3.709 1.00 80.69 163 LEU A C 1
ATOM 1257 O O . LEU A 1 163 ? -3.269 25.415 -3.422 1.00 80.69 163 LEU A O 1
ATOM 1261 N N . ARG A 1 164 ? -5.201 25.835 -4.481 1.00 82.44 164 ARG A N 1
ATOM 1262 C CA . ARG A 1 164 ? -4.739 27.077 -5.112 1.00 82.44 164 ARG A CA 1
ATOM 1263 C C . ARG A 1 164 ? -4.330 28.147 -4.098 1.00 82.44 164 ARG A C 1
ATOM 1265 O O . ARG A 1 164 ? -3.408 28.915 -4.364 1.00 82.44 164 ARG A O 1
ATOM 1272 N N . ARG A 1 165 ? -4.983 28.200 -2.932 1.00 79.75 165 ARG A N 1
ATOM 1273 C CA . ARG A 1 165 ? -4.628 29.118 -1.834 1.00 79.75 165 ARG A CA 1
ATOM 1274 C C . ARG A 1 165 ? -3.280 28.771 -1.210 1.00 79.75 165 ARG A C 1
ATOM 1276 O O . ARG A 1 165 ? -2.559 29.669 -0.790 1.00 79.75 165 ARG A O 1
ATOM 1283 N N . HIS A 1 166 ? -2.929 27.490 -1.221 1.00 75.88 166 HIS A N 1
ATOM 1284 C CA . HIS A 1 166 ? -1.634 26.978 -0.780 1.00 75.88 166 HIS A CA 1
ATOM 1285 C C . HIS A 1 166 ? -0.580 26.946 -1.899 1.00 75.88 166 HIS A C 1
ATOM 1287 O O . HIS A 1 166 ? 0.480 26.350 -1.728 1.00 75.88 166 HIS A O 1
ATOM 1293 N N . GLY A 1 167 ? -0.841 27.613 -3.032 1.00 75.62 167 GLY A N 1
ATOM 1294 C CA . GLY A 1 167 ? 0.100 27.729 -4.149 1.00 75.62 167 GLY A CA 1
ATOM 1295 C C . GLY A 1 167 ? 0.161 26.503 -5.062 1.00 75.62 167 GLY A C 1
ATOM 1296 O O . GLY A 1 167 ? 1.034 26.443 -5.922 1.00 75.62 167 GLY A O 1
ATOM 1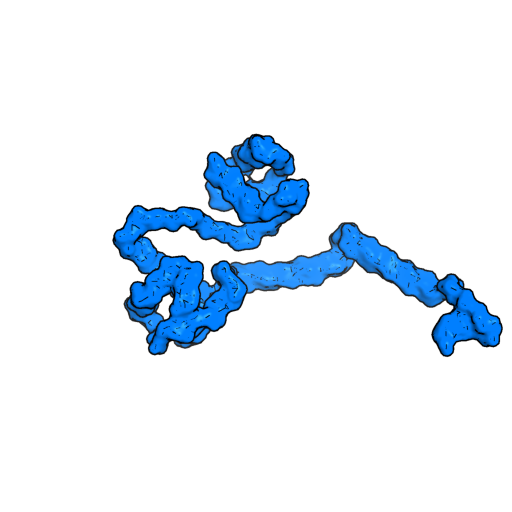297 N N . ILE A 1 168 ? -0.761 25.550 -4.904 1.00 79.69 168 ILE A N 1
ATOM 1298 C CA . ILE A 1 168 ? -0.803 24.295 -5.658 1.00 79.69 168 ILE A CA 1
ATOM 1299 C C . ILE A 1 168 ? -1.829 24.437 -6.786 1.00 79.69 168 ILE A C 1
ATOM 1301 O O . ILE A 1 168 ? -3.022 24.630 -6.545 1.00 79.69 168 ILE A O 1
ATOM 1305 N N . SER A 1 169 ? -1.369 24.352 -8.034 1.00 79.62 169 SER A N 1
ATOM 1306 C CA . SER A 1 169 ? -2.259 24.258 -9.195 1.00 79.62 169 SER A CA 1
ATOM 1307 C C . SER A 1 169 ? -2.685 22.807 -9.367 1.00 79.62 169 SER A C 1
ATOM 1309 O O . SER A 1 169 ? -1.821 21.962 -9.575 1.00 79.62 169 SER A O 1
ATOM 1311 N N . ALA A 1 170 ? -3.985 22.535 -9.273 1.00 79.00 170 ALA A N 1
ATOM 1312 C CA . ALA A 1 170 ? -4.538 21.189 -9.369 1.00 79.00 170 ALA A CA 1
ATOM 1313 C C . ALA A 1 170 ? -5.781 21.167 -10.263 1.00 79.00 170 ALA A C 1
ATOM 1315 O O . ALA A 1 170 ? -6.648 22.039 -10.139 1.00 79.00 170 ALA A O 1
ATOM 1316 N N . ASP A 1 171 ? -5.864 20.164 -11.127 1.00 81.56 171 ASP A N 1
ATOM 1317 C CA . ASP A 1 171 ? -7.038 19.824 -11.922 1.00 81.56 171 ASP A CA 1
ATOM 1318 C C . ASP A 1 171 ? -7.852 18.705 -11.227 1.00 81.56 171 ASP A C 1
ATOM 1320 O O . ASP A 1 171 ? -7.274 17.859 -10.538 1.00 81.56 171 ASP A O 1
ATOM 1324 N N . PRO A 1 172 ? -9.194 18.683 -11.345 1.00 77.12 172 PRO A N 1
ATOM 1325 C CA . PRO A 1 172 ? -10.036 17.589 -10.853 1.00 77.12 172 PRO A CA 1
ATOM 1326 C C . PRO A 1 172 ? -9.562 16.169 -11.200 1.00 77.12 172 PRO A C 1
ATOM 1328 O O . PRO A 1 172 ? -9.753 15.265 -10.379 1.00 77.12 172 PRO A O 1
ATOM 1331 N N . ASP A 1 173 ? -8.961 15.988 -12.377 1.00 79.19 173 ASP A N 1
ATOM 1332 C CA . ASP A 1 173 ? -8.527 14.681 -12.884 1.00 79.19 173 ASP A CA 1
ATOM 1333 C C . ASP A 1 173 ? -7.082 14.324 -12.488 1.00 79.19 173 ASP A C 1
ATOM 1335 O O . ASP A 1 173 ? -6.642 13.190 -12.701 1.00 79.19 173 ASP A O 1
ATOM 1339 N N . ASP A 1 174 ? -6.351 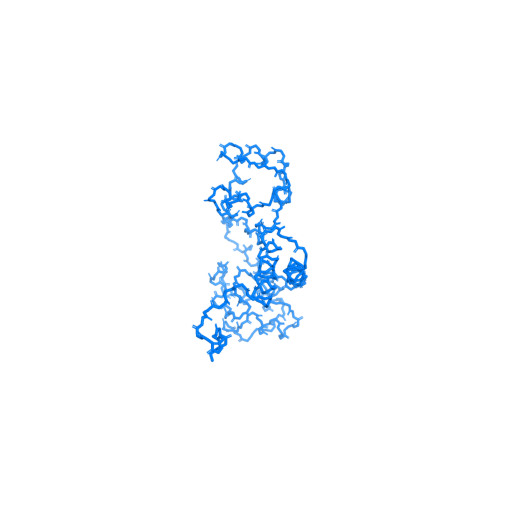15.249 -11.856 1.00 79.56 174 ASP A N 1
ATOM 1340 C CA . ASP A 1 174 ? -4.977 15.012 -11.423 1.00 79.56 174 ASP A CA 1
ATOM 1341 C C . ASP A 1 174 ? -4.925 13.964 -10.309 1.00 79.56 174 ASP A C 1
ATOM 1343 O O . ASP A 1 174 ? -5.674 14.010 -9.324 1.00 79.56 174 ASP A O 1
ATOM 1347 N N . ARG A 1 175 ? -3.980 13.027 -10.432 1.00 80.56 175 ARG A N 1
ATOM 1348 C CA . ARG A 1 175 ? -3.675 12.069 -9.369 1.00 80.56 175 ARG A CA 1
ATOM 1349 C C . ARG A 1 175 ? -3.001 12.777 -8.208 1.00 80.56 175 ARG A C 1
ATOM 1351 O O . ARG A 1 175 ? -2.054 13.542 -8.388 1.00 80.56 175 ARG A O 1
ATOM 1358 N N . LEU A 1 176 ? -3.419 12.437 -6.991 1.00 78.44 176 LEU A N 1
ATOM 1359 C CA . LEU A 1 176 ? -2.872 13.064 -5.793 1.00 78.44 176 LEU A CA 1
ATOM 1360 C C . LEU A 1 176 ? -1.370 12.785 -5.616 1.00 78.44 176 LEU A C 1
ATOM 1362 O O . LEU A 1 176 ? -0.673 13.612 -5.041 1.00 78.44 176 LEU A O 1
ATOM 1366 N N . LYS A 1 177 ? -0.854 11.653 -6.123 1.00 72.19 177 LYS A N 1
ATOM 1367 C CA . LYS A 1 177 ? 0.588 11.351 -6.129 1.00 72.19 177 LYS A CA 1
ATOM 1368 C C . LYS A 1 177 ? 1.365 12.294 -7.039 1.00 72.19 177 LYS A C 1
ATOM 1370 O O . LYS A 1 177 ? 2.355 12.863 -6.593 1.00 72.19 177 LYS A O 1
ATOM 1375 N N . ASP A 1 178 ? 0.898 12.481 -8.265 1.00 77.44 178 ASP A N 1
ATOM 1376 C CA . ASP A 1 178 ? 1.582 13.313 -9.257 1.00 77.44 178 ASP A CA 1
ATOM 1377 C C . ASP A 1 178 ? 1.538 14.785 -8.820 1.00 77.44 178 ASP A C 1
ATOM 1379 O O . ASP A 1 178 ? 2.531 15.508 -8.897 1.00 77.44 178 ASP A O 1
ATOM 1383 N N . LEU A 1 179 ? 0.412 15.209 -8.237 1.00 80.19 179 LEU A N 1
ATOM 1384 C CA . LEU A 1 179 ? 0.259 16.525 -7.626 1.00 80.19 179 LEU A CA 1
ATOM 1385 C C . LEU A 1 179 ? 1.204 16.723 -6.426 1.00 80.19 179 LEU A C 1
ATOM 1387 O O . LEU A 1 179 ? 1.780 17.801 -6.265 1.00 80.19 179 LEU A O 1
ATOM 1391 N N . ALA A 1 180 ? 1.388 15.690 -5.602 1.00 76.38 180 ALA A N 1
ATOM 1392 C CA . ALA A 1 180 ? 2.302 15.707 -4.464 1.00 76.38 180 ALA A CA 1
ATOM 1393 C C . ALA A 1 180 ? 3.761 15.822 -4.911 1.00 76.38 180 ALA A C 1
ATOM 1395 O O . ALA A 1 180 ? 4.470 16.725 -4.466 1.00 76.38 180 ALA A O 1
ATOM 1396 N N . GLU A 1 181 ? 4.184 14.978 -5.851 1.00 76.00 181 GLU A N 1
ATOM 1397 C CA . GLU A 1 181 ? 5.546 14.972 -6.388 1.00 76.00 181 GLU A CA 1
ATOM 1398 C C . GLU A 1 181 ? 5.887 16.307 -7.068 1.00 76.00 181 GLU A C 1
ATOM 1400 O O . GLU A 1 181 ? 6.922 16.906 -6.762 1.00 76.00 181 GLU A O 1
ATOM 1405 N N . ASN A 1 182 ? 4.976 16.848 -7.885 1.00 77.19 182 ASN A N 1
ATOM 1406 C CA . ASN A 1 182 ? 5.164 18.134 -8.567 1.00 77.19 182 ASN A CA 1
ATOM 1407 C C . ASN A 1 182 ? 5.280 19.329 -7.608 1.00 77.19 182 ASN A C 1
ATOM 1409 O O . ASN A 1 182 ? 5.874 20.347 -7.962 1.00 77.19 182 ASN A O 1
ATOM 1413 N N . ASN A 1 183 ? 4.739 19.213 -6.394 1.00 77.31 183 ASN A N 1
ATOM 1414 C CA . ASN A 1 183 ? 4.767 20.269 -5.383 1.00 77.31 183 ASN A CA 1
ATOM 1415 C C . ASN A 1 183 ? 5.711 19.949 -4.211 1.00 77.31 183 ASN A C 1
ATOM 1417 O O . ASN A 1 183 ? 5.673 20.646 -3.198 1.00 77.31 183 ASN A O 1
ATOM 1421 N N . SER A 1 184 ? 6.576 18.929 -4.347 1.00 73.69 184 SER A N 1
ATOM 1422 C CA . SER A 1 184 ? 7.505 18.471 -3.295 1.00 73.69 184 SER A CA 1
ATOM 1423 C C . SER A 1 184 ? 6.817 18.174 -1.956 1.00 73.69 184 SER A C 1
ATOM 1425 O O . SER A 1 184 ? 7.358 18.459 -0.889 1.00 73.69 184 SER A O 1
ATOM 1427 N N . LYS A 1 185 ? 5.604 17.626 -2.022 1.00 75.75 185 LYS A N 1
ATOM 1428 C CA . LYS A 1 185 ? 4.774 17.244 -0.878 1.00 75.75 185 LYS A CA 1
ATOM 1429 C C . LYS A 1 185 ? 4.529 15.746 -0.874 1.00 75.75 185 LYS A C 1
ATOM 1431 O O . LYS A 1 185 ? 4.762 15.062 -1.869 1.00 75.75 185 LYS A O 1
ATOM 1436 N N . THR A 1 186 ? 4.031 15.228 0.241 1.00 72.44 186 THR A N 1
ATOM 1437 C CA . THR A 1 186 ? 3.499 13.860 0.282 1.00 72.44 186 THR A CA 1
ATOM 1438 C C . THR A 1 186 ? 1.994 13.850 -0.016 1.00 72.44 186 THR A C 1
ATOM 1440 O O . THR A 1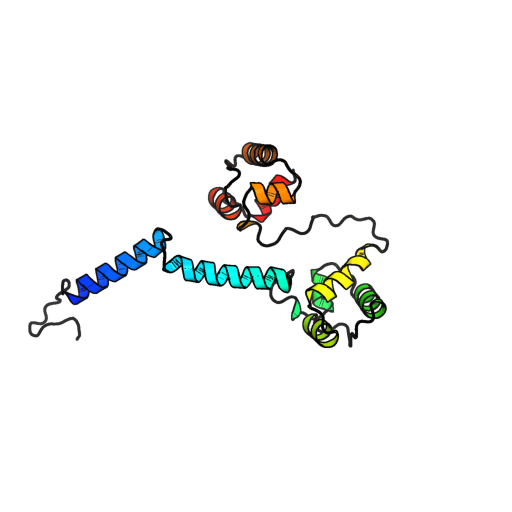 186 ? 1.301 14.830 0.268 1.00 72.44 186 THR A O 1
ATOM 1443 N N . PRO A 1 187 ? 1.436 12.751 -0.564 1.00 70.75 187 PRO A N 1
ATOM 1444 C CA . PRO A 1 187 ? -0.011 12.629 -0.748 1.00 70.75 187 PRO A CA 1
ATOM 1445 C C . PRO A 1 187 ? -0.790 12.827 0.560 1.00 70.75 187 PRO A C 1
ATOM 1447 O O . PRO A 1 187 ? -1.885 13.371 0.537 1.00 70.75 187 PRO A O 1
ATOM 1450 N N . VAL A 1 188 ? -0.203 12.431 1.696 1.00 69.44 188 VAL A N 1
ATOM 1451 C CA . VAL A 1 188 ? -0.783 12.616 3.035 1.00 69.44 188 VAL A CA 1
ATOM 1452 C C . VAL A 1 188 ? -0.845 14.098 3.412 1.00 69.44 188 VAL A C 1
ATOM 1454 O O . VAL A 1 188 ? -1.903 14.568 3.801 1.00 69.44 188 VAL A O 1
ATOM 1457 N N . GLU A 1 189 ? 0.225 14.868 3.200 1.00 70.88 189 GLU A N 1
ATOM 1458 C CA . GLU A 1 189 ? 0.210 16.322 3.449 1.00 70.88 189 GLU A CA 1
ATOM 1459 C C . GLU A 1 189 ? -0.843 17.042 2.593 1.00 70.88 189 GLU A C 1
ATOM 1461 O O . GLU A 1 189 ? -1.506 17.968 3.050 1.00 70.88 189 GLU A O 1
ATOM 1466 N N . LEU A 1 190 ? -1.019 16.611 1.341 1.00 74.31 190 LEU A N 1
ATOM 1467 C CA . LEU A 1 190 ? -2.061 17.123 0.447 1.00 74.31 190 LEU A CA 1
ATOM 1468 C C . LEU A 1 190 ? -3.475 16.802 0.939 1.00 74.31 190 LEU A C 1
ATOM 1470 O O . LEU A 1 190 ? -4.382 17.607 0.751 1.00 74.31 190 LEU A O 1
ATOM 1474 N N . TYR A 1 191 ? -3.659 15.645 1.570 1.00 74.25 191 TYR A N 1
ATOM 1475 C CA . TYR A 1 191 ? -4.913 15.272 2.220 1.00 74.25 191 TYR A CA 1
ATOM 1476 C C . TYR A 1 191 ? -5.242 16.172 3.400 1.00 74.25 191 TYR A C 1
ATOM 1478 O O . TYR A 1 191 ? -6.374 16.621 3.530 1.00 74.25 191 TYR A O 1
ATOM 1486 N N . GLU A 1 192 ? -4.248 16.422 4.249 1.00 74.69 192 GLU A N 1
ATOM 1487 C CA . GLU A 1 192 ? -4.379 17.263 5.438 1.00 74.69 192 GLU A CA 1
ATOM 1488 C C . GLU A 1 192 ? -4.711 18.700 5.031 1.00 74.69 192 GLU A C 1
ATOM 1490 O O . GLU A 1 192 ? -5.647 19.291 5.556 1.00 74.69 192 GLU A O 1
ATOM 1495 N N . LEU A 1 193 ? -4.049 19.209 3.989 1.00 75.44 193 LEU A N 1
ATOM 1496 C CA . LEU A 1 193 ? -4.356 20.501 3.370 1.00 75.44 193 LEU A CA 1
ATOM 1497 C C . LEU A 1 193 ? -5.793 20.612 2.846 1.00 75.44 193 LEU A C 1
ATOM 1499 O O . LEU A 1 193 ? -6.325 21.711 2.776 1.00 75.44 193 LEU A O 1
ATOM 1503 N N . LEU A 1 194 ? -6.414 19.506 2.433 1.00 74.31 194 LEU A N 1
ATOM 1504 C CA . LEU A 1 194 ? -7.804 19.495 1.968 1.00 74.31 194 LEU A CA 1
ATOM 1505 C C . LEU A 1 194 ? -8.823 19.464 3.117 1.00 74.31 194 LEU A C 1
ATOM 1507 O O . LEU A 1 194 ? -10.012 19.655 2.854 1.00 74.31 194 LEU A O 1
ATOM 1511 N N . GLN A 1 195 ? -8.383 19.210 4.353 1.00 69.12 195 GLN A N 1
ATOM 1512 C CA . GLN A 1 195 ? -9.224 19.240 5.554 1.00 69.12 195 GLN A CA 1
ATOM 1513 C C . GLN A 1 195 ? -9.287 20.630 6.218 1.00 69.12 195 GLN A C 1
ATOM 1515 O O . GLN A 1 195 ? -10.171 20.837 7.050 1.00 69.12 195 GLN A O 1
ATOM 1520 N N . ASP A 1 196 ? -8.415 21.566 5.819 1.00 58.91 196 ASP A N 1
ATOM 1521 C CA . ASP A 1 196 ? -8.442 22.998 6.190 1.00 58.91 196 ASP A CA 1
ATOM 1522 C C . ASP A 1 196 ? -9.571 23.791 5.481 1.00 58.91 196 ASP A C 1
ATOM 1524 O O . ASP A 1 196 ? -10.220 24.649 6.132 1.00 58.91 196 ASP A O 1
#

Nearest PDB structures (foldseek):
  2k5e-assembly1_A  TM=5.593E-01  e=1.002E+00  Methanocaldococcus jannaschii
  6psq-assembly1_L  TM=2.342E-01  e=5.014E-01  Escherichia coli
  6m3d-assembly1_C  TM=2.695E-01  e=2.997E+00  Drosophila melanogaster